Protein AF-A0A662H8W5-F1 (afdb_monomer_lite)

Foldseek 3Di:
DPPVLCVLAPPQWAQKDFDFDDKAQLACQLPDPVQPQLDAAADPDQVDRVSLARPNQWYDDPQFIWGALHPCPPPLVVVLVVNLGIDTDGPFMAGCASPTGHDPPVLSVLCVVCVPDVPDHDDDDPVSVVVSVVVVVVVVVVVVDTDHNDDHSDDHDDDDRVSNVDDIDTRGGNVCSVDPPPDD

Sequence (184 aa):
MSRRAGREVGIDKVVYAMRVDEVLTWREYSEDPRFRAKIPSYSPNKDRPIEERGDNIYYLYEGKWYARPSFHYGRKEEMLRDLRGNVLISREFYYFGRKAIKMPEPILSELKKAGLRNGYRPYVSPRKIRNIAADIIDWIRSLGRVGVIGEPFLFKRRYNEEFFESEPMFVCEDEALQHPPRGA

Secondary structure (DSSP, 8-state):
-HHHHHHHHHSSEESEEEE--EEE-HHHHHH-GGGGGGS----S-SS---GGG-S--EEEETTEEEEPS-TTTT-HHHHHHHHTS-EEE-SEEEE-GGGPEEPPHHHHHHHHHTT-BTTB-----HHHHHHHHHHHHHHHHHT---EE-S--S-------HHHHTSPPEEEEESHHHHS--S--

pLDDT: mean 87.7, std 13.73, range [34.53, 98.19]

Radius of gyration: 19.06 Å; chains: 1; bounding box: 42×44×43 Å

Structure (mmCIF, N/CA/C/O backbone):
data_AF-A0A662H8W5-F1
#
_entry.id   AF-A0A662H8W5-F1
#
loop_
_atom_site.group_PDB
_atom_site.id
_atom_site.type_symbol
_atom_site.label_atom_id
_atom_site.label_alt_id
_atom_site.label_comp_id
_atom_site.label_asym_id
_atom_site.label_entity_id
_atom_site.label_seq_id
_atom_site.pdbx_PDB_ins_code
_atom_site.Cartn_x
_atom_site.Cartn_y
_atom_site.Cartn_z
_atom_site.occupancy
_atom_site.B_iso_or_equiv
_atom_site.auth_seq_id
_atom_site.auth_comp_id
_atom_site.auth_asym_id
_atom_site.auth_atom_id
_atom_site.pdbx_PDB_model_num
ATOM 1 N N . MET A 1 1 ? 16.176 -18.329 10.532 1.00 37.31 1 MET A N 1
ATOM 2 C CA . MET A 1 1 ? 16.023 -18.808 9.134 1.00 37.31 1 MET A CA 1
ATOM 3 C C . MET A 1 1 ? 15.538 -17.743 8.113 1.00 37.31 1 MET A C 1
ATOM 5 O O . MET A 1 1 ? 15.264 -18.112 6.982 1.00 37.31 1 MET A O 1
ATOM 9 N N . SER A 1 2 ? 15.479 -16.426 8.402 1.00 48.53 2 SER A N 1
ATOM 10 C CA . SER A 1 2 ? 14.733 -15.473 7.534 1.00 48.53 2 SER A CA 1
ATOM 11 C C . SER A 1 2 ? 15.516 -14.735 6.426 1.00 48.53 2 SER A C 1
ATOM 13 O O . SER A 1 2 ? 14.903 -14.296 5.457 1.00 48.53 2 SER A O 1
ATOM 15 N N . ARG A 1 3 ? 16.854 -14.616 6.489 1.00 38.56 3 ARG A N 1
ATOM 16 C CA . ARG A 1 3 ? 17.624 -13.833 5.489 1.00 38.56 3 ARG A CA 1
ATOM 17 C C . ARG A 1 3 ? 17.818 -14.524 4.130 1.00 38.56 3 ARG A C 1
ATOM 19 O O . ARG A 1 3 ? 18.004 -13.832 3.137 1.00 38.56 3 ARG A O 1
ATOM 26 N N . ARG A 1 4 ? 17.788 -15.864 4.063 1.00 38.88 4 ARG A N 1
ATOM 27 C CA . ARG A 1 4 ? 17.918 -16.617 2.793 1.00 38.88 4 ARG A CA 1
ATOM 28 C C . ARG A 1 4 ? 16.642 -16.546 1.950 1.00 38.88 4 ARG A C 1
ATOM 30 O O . ARG A 1 4 ? 16.731 -16.296 0.758 1.00 38.88 4 ARG A O 1
ATOM 37 N N . ALA A 1 5 ? 15.479 -16.654 2.587 1.00 43.69 5 ALA A N 1
ATOM 38 C CA . ALA A 1 5 ? 14.171 -16.633 1.932 1.00 43.69 5 ALA A CA 1
ATOM 39 C C . ALA A 1 5 ? 13.880 -15.288 1.225 1.00 43.69 5 ALA A C 1
ATOM 41 O O . ALA A 1 5 ? 13.450 -15.264 0.078 1.00 43.69 5 ALA A O 1
ATOM 42 N N . GLY A 1 6 ? 14.217 -14.150 1.847 1.00 50.62 6 GLY A N 1
ATOM 43 C CA . GLY A 1 6 ? 14.060 -12.831 1.212 1.00 50.62 6 GLY A CA 1
ATOM 44 C C . GLY A 1 6 ? 14.919 -12.620 -0.047 1.00 50.62 6 GLY A C 1
ATOM 45 O O . GLY A 1 6 ? 14.574 -11.791 -0.888 1.00 50.62 6 GLY A O 1
ATOM 46 N N . ARG A 1 7 ? 16.010 -13.387 -0.218 1.00 53.59 7 ARG A N 1
ATOM 47 C CA . ARG A 1 7 ? 16.859 -13.321 -1.421 1.00 53.59 7 ARG A CA 1
ATOM 48 C C . ARG A 1 7 ? 16.216 -13.981 -2.641 1.00 53.59 7 ARG A C 1
ATOM 50 O O . ARG A 1 7 ? 16.526 -13.571 -3.752 1.00 53.59 7 ARG A O 1
ATOM 57 N N . GLU A 1 8 ? 15.314 -14.946 -2.456 1.00 60.81 8 GLU A N 1
ATOM 58 C CA . GLU A 1 8 ? 14.677 -15.666 -3.570 1.00 60.81 8 GLU A CA 1
ATOM 59 C C . GLU A 1 8 ? 13.636 -14.830 -4.319 1.00 60.81 8 GLU A C 1
ATOM 61 O O . GLU A 1 8 ? 13.421 -15.057 -5.510 1.00 60.81 8 GLU A O 1
ATOM 66 N N . VAL A 1 9 ? 13.017 -13.853 -3.650 1.00 66.69 9 VAL A N 1
ATOM 67 C CA . VAL A 1 9 ? 11.951 -13.012 -4.225 1.00 66.69 9 VAL A CA 1
ATOM 68 C C . VAL A 1 9 ? 12.323 -11.535 -4.372 1.00 66.69 9 VAL A C 1
ATOM 70 O O . VAL A 1 9 ? 11.637 -10.829 -5.101 1.00 66.69 9 VAL A O 1
ATOM 73 N N . GLY A 1 10 ? 13.385 -11.058 -3.710 1.00 69.25 10 GLY A N 1
ATOM 74 C CA . GLY A 1 10 ? 13.666 -9.619 -3.598 1.00 69.25 10 GLY A CA 1
ATOM 75 C C . GLY A 1 10 ? 14.864 -9.074 -4.382 1.00 69.25 10 GLY A C 1
ATOM 76 O O . GLY A 1 10 ? 14.959 -7.860 -4.537 1.00 69.25 10 GLY A O 1
ATOM 77 N N . ILE A 1 11 ? 15.793 -9.913 -4.856 1.00 80.81 11 ILE A N 1
ATOM 78 C CA . ILE A 1 11 ? 16.980 -9.437 -5.594 1.00 80.81 11 ILE A CA 1
ATOM 79 C C . ILE A 1 11 ? 16.711 -9.515 -7.092 1.00 80.81 11 ILE A C 1
ATOM 81 O O . ILE A 1 11 ? 16.417 -10.595 -7.598 1.00 80.81 11 ILE A O 1
ATOM 85 N N . ASP A 1 12 ? 16.839 -8.379 -7.785 1.00 86.88 12 ASP A N 1
ATOM 86 C CA . ASP A 1 12 ? 16.716 -8.256 -9.248 1.00 86.88 12 ASP A CA 1
ATOM 87 C C . ASP A 1 12 ? 15.383 -8.794 -9.815 1.00 86.88 12 ASP A C 1
ATOM 89 O O . ASP A 1 12 ? 15.244 -9.082 -11.008 1.00 86.88 12 ASP A O 1
ATOM 93 N N . LYS A 1 13 ? 14.385 -8.931 -8.938 1.00 89.88 13 LYS A N 1
ATOM 94 C CA . LYS A 1 13 ? 13.061 -9.465 -9.230 1.00 89.88 13 LYS A CA 1
ATOM 95 C C . LYS A 1 13 ? 11.982 -8.447 -8.908 1.00 89.88 13 LYS A C 1
ATOM 97 O O . LYS A 1 13 ? 12.098 -7.664 -7.968 1.00 89.88 13 LYS A O 1
ATOM 102 N N . VAL A 1 14 ? 10.901 -8.507 -9.671 1.00 91.50 14 VAL A N 1
ATOM 103 C CA . VAL A 1 14 ? 9.700 -7.704 -9.467 1.00 91.50 14 VAL A CA 1
ATOM 104 C C . VAL A 1 14 ? 8.674 -8.541 -8.717 1.00 91.50 14 VAL A C 1
ATOM 106 O O . VAL A 1 14 ? 8.201 -9.564 -9.211 1.00 91.50 14 VAL A O 1
ATOM 109 N N . VAL A 1 15 ? 8.342 -8.099 -7.503 1.00 93.19 15 VAL A N 1
ATOM 110 C CA . VAL A 1 15 ? 7.284 -8.697 -6.671 1.00 93.19 15 VAL A CA 1
ATOM 111 C C . VAL A 1 15 ? 5.923 -8.107 -7.026 1.00 93.19 15 VAL A C 1
ATOM 113 O O . VAL A 1 15 ? 4.920 -8.822 -7.040 1.00 93.19 15 VAL A O 1
ATOM 116 N N . TYR A 1 16 ? 5.897 -6.805 -7.311 1.00 93.69 16 TYR A N 1
ATOM 117 C CA . TYR A 1 16 ? 4.691 -6.054 -7.611 1.00 93.69 16 TYR A CA 1
ATOM 118 C C . TYR A 1 16 ? 4.982 -4.869 -8.534 1.00 93.69 16 TYR A C 1
ATOM 120 O O . TYR A 1 16 ? 6.051 -4.264 -8.439 1.00 93.69 16 TYR A O 1
ATOM 128 N N . ALA A 1 17 ? 4.014 -4.520 -9.377 1.00 94.38 17 ALA A N 1
ATOM 129 C CA . ALA A 1 17 ? 3.980 -3.272 -10.129 1.00 94.38 17 ALA A CA 1
ATOM 130 C C . ALA A 1 17 ? 2.536 -2.777 -10.274 1.00 94.38 17 ALA A C 1
ATOM 132 O O . ALA A 1 17 ? 1.609 -3.581 -10.301 1.00 94.38 17 ALA A O 1
ATOM 133 N N . MET A 1 18 ? 2.337 -1.466 -10.395 1.00 95.81 18 MET A N 1
ATOM 134 C CA . MET A 1 18 ? 1.015 -0.880 -10.628 1.00 95.81 18 MET A CA 1
ATOM 135 C C . MET A 1 18 ? 1.103 0.414 -11.414 1.00 95.81 18 MET A C 1
ATOM 137 O O . MET A 1 18 ? 2.072 1.164 -11.282 1.00 95.81 18 MET A O 1
ATOM 141 N N . ARG A 1 19 ? 0.034 0.706 -12.148 1.00 94.81 19 ARG A N 1
ATOM 142 C CA . ARG A 1 19 ? -0.286 2.058 -12.593 1.00 94.81 19 ARG A CA 1
ATOM 143 C C . ARG A 1 19 ? -1.143 2.729 -11.526 1.00 94.81 19 ARG A C 1
ATOM 145 O O . ARG A 1 19 ? -2.187 2.194 -11.169 1.00 94.81 19 ARG A O 1
ATOM 152 N N . VAL A 1 20 ? -0.715 3.877 -11.015 1.00 96.56 20 VAL A N 1
ATOM 153 C CA . VAL A 1 20 ? -1.539 4.670 -10.092 1.00 96.56 20 VAL A CA 1
ATOM 154 C C . VAL A 1 20 ? -2.640 5.350 -10.899 1.00 96.56 20 VAL A C 1
ATOM 156 O O . VAL A 1 20 ? -2.341 6.095 -11.828 1.00 96.56 20 VAL A O 1
ATOM 159 N N . ASP A 1 21 ? -3.892 5.067 -10.556 1.00 97.25 21 ASP A N 1
ATOM 160 C CA . ASP A 1 21 ? -5.074 5.631 -11.208 1.00 97.25 21 ASP A CA 1
ATOM 161 C C . ASP A 1 21 ? -5.738 6.721 -10.362 1.00 97.25 21 ASP A C 1
ATOM 163 O O . ASP A 1 21 ? -6.234 7.701 -10.907 1.00 97.25 21 ASP A O 1
ATOM 167 N N . GLU A 1 22 ? -5.750 6.554 -9.037 1.00 98.00 22 GLU A N 1
ATOM 168 C CA . GLU A 1 22 ? -6.258 7.551 -8.091 1.00 98.00 22 GLU A CA 1
ATOM 169 C C . GLU A 1 22 ? -5.294 7.661 -6.908 1.00 98.00 22 GLU A C 1
ATOM 171 O O . GLU A 1 22 ? -4.657 6.682 -6.503 1.00 98.00 22 GLU A O 1
ATOM 176 N N . VAL A 1 23 ? -5.201 8.865 -6.356 1.00 97.94 23 VAL A N 1
ATOM 177 C CA . VAL A 1 23 ? -4.497 9.143 -5.107 1.00 97.94 23 VAL A CA 1
ATOM 178 C C . VAL A 1 23 ? -5.539 9.680 -4.145 1.00 97.94 23 VAL A C 1
ATOM 180 O O . VAL A 1 23 ? -6.141 10.710 -4.426 1.00 97.94 23 VAL A O 1
ATOM 183 N N . LEU A 1 24 ? -5.759 8.960 -3.050 1.00 97.75 24 LEU A N 1
ATOM 184 C CA . LEU A 1 24 ? -6.709 9.327 -2.008 1.00 97.75 24 LEU A CA 1
ATOM 185 C C . LEU A 1 24 ? -5.956 9.660 -0.725 1.00 97.75 24 LEU A C 1
ATOM 187 O O . LEU A 1 24 ? -4.925 9.059 -0.412 1.00 97.75 24 LEU A O 1
ATOM 191 N N . THR A 1 25 ? -6.502 10.578 0.054 1.00 96.38 25 THR A N 1
ATOM 192 C CA . THR A 1 25 ? -6.171 10.687 1.473 1.00 96.38 25 THR A CA 1
ATOM 193 C C . THR A 1 25 ? -6.649 9.437 2.216 1.00 96.38 25 THR A C 1
ATOM 195 O O . THR A 1 25 ? -7.529 8.704 1.756 1.00 96.38 25 THR A O 1
ATOM 198 N N . TRP A 1 26 ? -6.113 9.195 3.413 1.00 96.31 26 TRP A N 1
ATOM 199 C CA . TRP A 1 26 ? -6.611 8.111 4.264 1.00 96.31 26 TRP A CA 1
ATOM 200 C C . TRP A 1 26 ? -8.087 8.269 4.634 1.00 96.31 26 TRP A C 1
ATOM 202 O O . TRP A 1 26 ? -8.778 7.264 4.776 1.00 96.31 26 TRP A O 1
ATOM 212 N N . ARG A 1 27 ? -8.581 9.510 4.750 1.00 96.25 27 ARG A N 1
ATOM 213 C CA . ARG A 1 27 ? -9.981 9.792 5.092 1.00 96.25 27 ARG A CA 1
ATOM 214 C C . ARG A 1 27 ? -10.887 9.317 3.967 1.00 96.25 27 ARG A C 1
ATOM 216 O O . ARG A 1 27 ? -11.724 8.448 4.198 1.00 96.25 27 ARG A O 1
ATOM 223 N N . GLU A 1 28 ? -10.636 9.818 2.757 1.00 97.56 28 GLU A N 1
ATOM 224 C CA . GLU A 1 28 ? -11.370 9.433 1.549 1.00 97.56 28 GLU A CA 1
ATOM 225 C C . GLU A 1 28 ? -11.332 7.918 1.353 1.00 97.56 28 GLU A C 1
ATOM 227 O O . GLU A 1 28 ? -12.366 7.299 1.135 1.00 97.56 28 GLU A O 1
ATOM 232 N N . TYR A 1 29 ? -10.159 7.299 1.508 1.00 98.12 29 TYR A N 1
ATOM 233 C CA . TYR A 1 29 ? -10.027 5.851 1.394 1.00 98.12 29 TYR A CA 1
ATOM 234 C C . TYR A 1 29 ? -10.865 5.082 2.424 1.00 98.12 29 TYR A C 1
ATOM 236 O O . TYR A 1 29 ? -11.487 4.074 2.088 1.00 98.12 29 TYR A O 1
ATOM 244 N N . SER A 1 30 ? -10.875 5.546 3.677 1.00 97.62 30 SER A N 1
ATOM 245 C CA . SER A 1 30 ? -11.556 4.856 4.773 1.00 97.62 30 SER A CA 1
ATOM 246 C C . SER A 1 30 ? -13.081 4.904 4.674 1.00 97.62 30 SER A C 1
ATOM 248 O O . SER A 1 30 ? -13.744 3.942 5.066 1.00 97.62 30 SER A O 1
ATOM 250 N N . GLU A 1 31 ? -13.624 5.993 4.126 1.00 97.38 31 GLU A N 1
ATOM 251 C CA . GLU A 1 31 ? -15.064 6.250 4.005 1.00 97.38 31 GLU A CA 1
ATOM 252 C C . GLU A 1 31 ? -15.647 5.738 2.678 1.00 97.38 31 GLU A C 1
ATOM 254 O O . GLU A 1 31 ? -16.857 5.527 2.568 1.00 97.38 31 GLU A O 1
ATOM 259 N N . ASP A 1 32 ? -14.802 5.499 1.674 1.00 98.19 32 ASP A N 1
ATOM 260 C CA . ASP A 1 32 ? -15.236 5.084 0.346 1.00 98.19 32 ASP A CA 1
ATOM 261 C C . ASP A 1 32 ? -15.813 3.647 0.344 1.00 98.19 32 ASP A C 1
ATOM 263 O O . ASP A 1 32 ? -15.110 2.668 0.645 1.00 98.19 32 ASP A O 1
ATOM 267 N N . PRO A 1 33 ? -17.090 3.471 -0.062 1.00 97.94 33 PRO A N 1
ATOM 268 C CA . PRO A 1 33 ? -17.748 2.169 -0.102 1.00 97.94 33 PRO A CA 1
ATOM 269 C C . PRO A 1 33 ? -17.014 1.106 -0.929 1.00 97.94 33 PRO A C 1
ATOM 271 O O . PRO A 1 33 ? -17.128 -0.083 -0.616 1.00 97.94 33 PRO A O 1
ATOM 274 N N . ARG A 1 34 ? -16.234 1.507 -1.948 1.00 97.38 34 ARG A N 1
ATOM 275 C CA . ARG A 1 34 ? -15.447 0.605 -2.810 1.00 97.38 34 ARG A CA 1
AT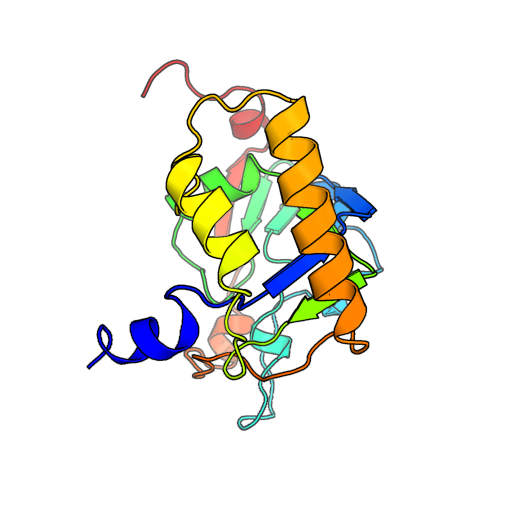OM 276 C C . ARG A 1 34 ? -14.448 -0.236 -2.015 1.00 97.38 34 ARG A C 1
ATOM 278 O O . ARG A 1 34 ? -14.103 -1.336 -2.446 1.00 97.38 34 ARG A O 1
ATOM 285 N N . PHE A 1 35 ? -13.993 0.255 -0.860 1.00 97.44 35 PHE A N 1
ATOM 286 C CA . PHE A 1 35 ? -12.921 -0.360 -0.075 1.00 97.44 35 PHE A CA 1
ATOM 287 C C . PHE A 1 35 ? -13.390 -0.936 1.266 1.00 97.44 35 PHE A C 1
ATOM 289 O O . PHE A 1 35 ? -12.562 -1.311 2.097 1.00 97.44 35 PHE A O 1
ATOM 296 N N . ARG A 1 36 ? -14.705 -1.098 1.481 1.00 96.56 36 ARG A N 1
ATOM 297 C CA . ARG A 1 36 ? -15.240 -1.733 2.705 1.00 96.56 36 ARG A CA 1
ATOM 298 C C . ARG A 1 36 ? -14.766 -3.172 2.880 1.00 96.56 36 ARG A C 1
ATOM 300 O O . ARG A 1 36 ? -14.409 -3.565 3.982 1.00 96.56 36 ARG A O 1
ATOM 307 N N . ALA A 1 37 ? -14.683 -3.932 1.788 1.00 95.38 37 ALA A N 1
ATOM 308 C CA . ALA A 1 37 ? -14.161 -5.302 1.801 1.00 95.38 37 ALA A CA 1
ATOM 309 C C . ALA A 1 37 ? -12.654 -5.382 2.125 1.00 95.38 37 ALA A C 1
ATOM 311 O O . ALA A 1 37 ? -12.117 -6.474 2.281 1.00 95.38 37 ALA A O 1
ATOM 312 N N . LYS A 1 38 ? -11.963 -4.237 2.200 1.00 95.81 38 LYS A N 1
ATOM 313 C CA . LYS A 1 38 ? -10.552 -4.142 2.581 1.00 95.81 38 LYS A CA 1
ATOM 314 C C . LYS A 1 38 ? -10.345 -3.741 4.043 1.00 95.81 38 LYS A C 1
ATOM 316 O O . LYS A 1 38 ? -9.204 -3.528 4.449 1.00 95.81 38 LYS A O 1
ATOM 321 N N . ILE A 1 39 ? -11.412 -3.628 4.832 1.00 96.88 39 ILE A N 1
ATOM 322 C CA . ILE A 1 39 ? -11.305 -3.522 6.288 1.00 96.88 39 ILE A CA 1
ATOM 323 C C . ILE A 1 39 ? -10.795 -4.874 6.815 1.00 96.88 39 ILE A C 1
ATOM 325 O O . ILE A 1 39 ? -11.384 -5.898 6.467 1.00 96.88 39 ILE A O 1
ATOM 329 N N . PRO A 1 40 ? -9.706 -4.913 7.608 1.00 96.06 40 PRO A N 1
ATOM 330 C CA . PRO A 1 40 ? -9.211 -6.163 8.170 1.00 96.06 40 PRO A CA 1
ATOM 331 C C . PRO A 1 40 ? -10.268 -6.835 9.048 1.00 96.06 40 PRO A C 1
ATOM 333 O O . PRO A 1 40 ? -10.846 -6.191 9.922 1.00 96.06 40 PRO A O 1
ATOM 336 N N . SER A 1 41 ? -10.473 -8.134 8.859 1.00 95.12 41 SER A N 1
ATOM 337 C CA . SER A 1 41 ? -11.341 -8.942 9.716 1.00 95.12 41 SER A CA 1
ATOM 338 C C . SER A 1 41 ? -10.781 -10.347 9.887 1.00 95.12 41 SER A C 1
ATOM 340 O O . SER A 1 41 ? -9.979 -10.822 9.076 1.00 95.12 41 SER A O 1
ATOM 342 N N . TYR A 1 42 ? -11.222 -11.038 10.935 1.00 94.94 42 TYR A N 1
ATOM 343 C CA . TYR A 1 42 ? -10.909 -12.450 11.083 1.00 94.94 42 TYR A CA 1
ATOM 344 C C . TYR A 1 42 ? -11.475 -13.248 9.902 1.00 94.94 42 TYR A C 1
ATOM 346 O O . TYR A 1 42 ? -12.562 -12.963 9.397 1.00 94.94 42 TYR A O 1
ATOM 354 N N . SER A 1 43 ? -10.720 -14.253 9.461 1.00 92.31 43 SER A N 1
ATOM 355 C CA . SER A 1 43 ? -11.160 -15.194 8.436 1.00 92.31 43 SER A CA 1
ATOM 356 C C . SER A 1 43 ? -11.301 -16.583 9.057 1.00 92.31 43 SER A C 1
ATOM 358 O O . SER A 1 43 ? -10.332 -17.102 9.620 1.00 92.31 43 SER A O 1
ATOM 360 N N . PRO A 1 44 ? -12.451 -17.262 8.939 1.00 89.62 44 PRO A N 1
ATOM 361 C CA . PRO A 1 44 ? -12.560 -18.649 9.385 1.00 89.62 44 PRO A CA 1
ATOM 362 C C . PRO A 1 44 ? -11.714 -19.595 8.514 1.00 89.62 44 PRO A C 1
ATOM 364 O O . PRO A 1 44 ? -11.306 -20.665 8.972 1.00 89.62 44 PRO A O 1
ATOM 367 N N . ASN A 1 45 ? -11.380 -19.192 7.281 1.00 88.69 45 ASN A N 1
ATOM 368 C CA . ASN A 1 45 ? -10.542 -19.964 6.371 1.00 88.69 45 ASN A CA 1
ATOM 369 C C . ASN A 1 45 ? -9.057 -19.854 6.755 1.00 88.69 45 ASN A C 1
ATOM 371 O O . ASN A 1 45 ? -8.404 -18.839 6.513 1.00 88.69 45 ASN A O 1
ATOM 375 N N . LYS A 1 46 ? -8.505 -20.930 7.324 1.00 82.88 46 LYS A N 1
ATOM 376 C CA . LYS A 1 46 ? -7.098 -20.985 7.757 1.00 82.88 46 LYS A CA 1
ATOM 377 C C . LYS A 1 46 ? -6.103 -21.089 6.601 1.00 82.88 46 LYS A C 1
ATOM 379 O O . LYS A 1 46 ? -4.959 -20.666 6.761 1.00 82.88 46 LYS A O 1
ATOM 384 N N . ASP A 1 47 ? -6.529 -21.621 5.458 1.00 82.06 47 ASP A N 1
ATOM 385 C CA . ASP A 1 47 ? -5.659 -21.874 4.306 1.00 82.06 47 ASP A CA 1
ATOM 386 C C . ASP A 1 47 ? -5.449 -20.615 3.461 1.00 82.06 47 ASP A C 1
ATOM 388 O O . ASP A 1 47 ? -4.383 -20.422 2.871 1.00 82.06 47 ASP A O 1
ATOM 392 N N . ARG A 1 48 ? -6.448 -19.726 3.426 1.00 82.06 48 ARG A N 1
ATOM 393 C CA . ARG A 1 48 ? -6.383 -18.458 2.691 1.00 82.06 48 ARG A CA 1
ATOM 394 C C . ARG A 1 48 ? -7.055 -17.301 3.446 1.00 82.06 48 ARG A C 1
ATOM 396 O O . ARG A 1 48 ? -8.061 -16.780 2.972 1.00 82.06 48 ARG A O 1
ATOM 403 N N . PRO A 1 49 ? -6.492 -16.852 4.581 1.00 88.50 49 PRO A N 1
ATOM 404 C CA . PRO A 1 49 ? -7.048 -15.745 5.358 1.00 88.50 49 PRO A CA 1
ATOM 405 C C . PRO A 1 49 ? -6.742 -14.365 4.759 1.00 88.50 49 PRO A C 1
ATOM 407 O O . PRO A 1 49 ? -5.984 -13.575 5.326 1.00 88.50 49 PRO A O 1
ATOM 410 N N . ILE A 1 50 ? -7.270 -14.081 3.569 1.00 87.81 50 ILE A N 1
ATOM 411 C CA . ILE A 1 50 ? -7.009 -12.818 2.864 1.00 87.81 50 ILE A CA 1
ATOM 412 C C . ILE A 1 50 ? -7.681 -11.621 3.534 1.00 87.81 50 ILE A C 1
ATOM 414 O O . ILE A 1 50 ? -7.112 -10.531 3.542 1.00 87.81 50 ILE A O 1
ATOM 418 N N . GLU A 1 51 ? -8.823 -11.843 4.176 1.00 91.31 51 GLU A N 1
ATOM 419 C CA . GLU A 1 51 ? -9.591 -10.827 4.897 1.00 91.31 51 GLU A CA 1
ATOM 420 C C . GLU A 1 51 ? -8.792 -10.248 6.079 1.00 91.31 51 GLU A C 1
ATOM 422 O O . GLU A 1 51 ? -8.841 -9.051 6.353 1.00 91.31 51 GLU A O 1
ATOM 427 N N . GLU A 1 52 ? -7.914 -11.051 6.692 1.00 92.25 52 GLU A N 1
ATOM 428 C CA . GLU A 1 52 ? -7.014 -10.608 7.769 1.00 92.25 52 GLU A CA 1
ATOM 429 C C . GLU A 1 52 ? -5.901 -9.651 7.295 1.00 92.25 52 GLU A C 1
ATOM 431 O O . GLU A 1 52 ? -5.044 -9.230 8.084 1.00 92.25 52 GLU A O 1
ATOM 436 N N . ARG A 1 53 ? -5.807 -9.401 5.985 1.00 90.31 53 ARG A N 1
ATOM 437 C CA . ARG A 1 53 ? -4.777 -8.569 5.342 1.00 90.31 53 ARG A CA 1
ATOM 438 C C . ARG A 1 53 ? -5.364 -7.357 4.634 1.00 90.31 53 ARG A C 1
ATOM 440 O O . ARG A 1 53 ? -4.681 -6.769 3.797 1.00 90.31 53 ARG A O 1
ATOM 447 N N . GLY A 1 54 ? -6.594 -6.987 4.986 1.00 93.50 54 GLY A N 1
ATOM 448 C CA . GLY A 1 54 ? -7.151 -5.692 4.631 1.00 93.50 54 GLY A CA 1
ATOM 449 C C . GLY A 1 54 ? -6.170 -4.549 4.925 1.00 93.50 54 GLY A C 1
ATOM 450 O O . GLY A 1 54 ? -5.419 -4.586 5.901 1.00 93.50 54 GLY A O 1
ATOM 451 N N . ASP A 1 55 ? -6.144 -3.554 4.047 1.00 94.25 55 ASP A N 1
ATOM 452 C CA . ASP A 1 55 ? -5.279 -2.372 4.126 1.00 94.25 55 ASP A CA 1
ATOM 453 C C . ASP A 1 55 ? -6.073 -1.101 4.508 1.00 94.25 55 ASP A C 1
ATOM 455 O O . ASP A 1 55 ? -5.472 -0.057 4.756 1.00 94.25 55 ASP A O 1
ATOM 459 N N . ASN A 1 56 ? -7.406 -1.182 4.648 1.00 97.00 56 ASN A N 1
ATOM 460 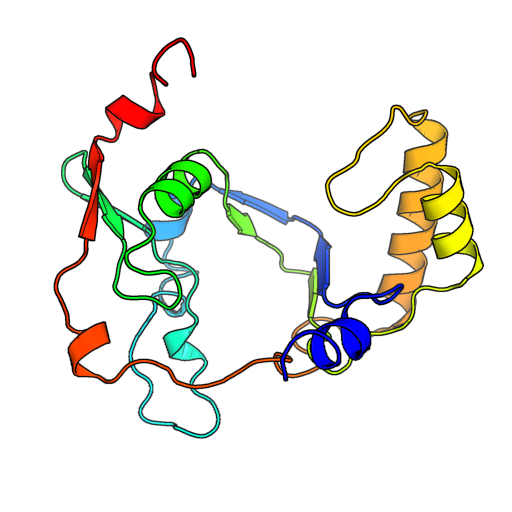C CA . ASN A 1 56 ? -8.258 -0.115 5.186 1.00 97.00 56 ASN A CA 1
ATOM 461 C C . ASN A 1 56 ? -8.210 -0.114 6.723 1.00 97.00 56 ASN A C 1
ATOM 463 O O . ASN A 1 56 ? -9.168 -0.432 7.435 1.00 97.00 56 ASN A O 1
ATOM 467 N N . ILE A 1 57 ? -7.011 0.163 7.229 1.00 96.50 57 ILE A N 1
ATOM 468 C CA . ILE A 1 57 ? -6.649 0.013 8.640 1.00 96.50 57 ILE A CA 1
ATOM 469 C C . ILE A 1 57 ? -7.021 1.261 9.435 1.00 96.50 57 ILE A C 1
ATOM 471 O O . ILE A 1 57 ? -7.429 1.137 10.586 1.00 96.50 57 ILE A O 1
ATOM 475 N N . TYR A 1 58 ? -6.915 2.444 8.837 1.00 97.12 58 TYR A N 1
ATOM 476 C CA . TYR A 1 58 ? -7.144 3.705 9.533 1.00 97.12 58 TYR A CA 1
ATOM 477 C C . TYR A 1 58 ? -8.546 4.248 9.275 1.00 97.12 58 TYR A C 1
ATOM 479 O O . TYR A 1 58 ? -9.130 4.020 8.216 1.00 97.12 58 TYR A O 1
ATOM 487 N N . TYR A 1 59 ? -9.094 4.964 10.248 1.00 97.38 59 TYR A N 1
ATOM 488 C CA . TYR A 1 59 ? -10.291 5.777 10.069 1.00 97.38 59 TYR A CA 1
ATOM 489 C C . TYR A 1 59 ? -10.275 6.957 11.022 1.00 97.38 59 TYR A C 1
ATOM 491 O O . TYR A 1 59 ? -9.632 6.908 12.074 1.00 97.38 59 TYR A O 1
ATOM 499 N N . LEU A 1 60 ? -10.999 8.002 10.639 1.00 97.31 60 LEU A N 1
ATOM 500 C CA . LEU A 1 60 ? -11.197 9.160 11.482 1.00 97.31 60 LEU A CA 1
ATOM 501 C C . LEU A 1 60 ? -12.575 9.109 12.135 1.00 97.31 60 LEU A C 1
ATOM 503 O O . LEU A 1 60 ? -13.580 8.869 11.469 1.00 97.31 60 LEU A O 1
ATOM 507 N N . TYR A 1 61 ? -12.618 9.377 13.431 1.00 97.19 61 TYR A N 1
ATOM 508 C CA . TYR A 1 61 ? -13.852 9.535 14.182 1.00 97.19 61 TYR A CA 1
ATOM 509 C C . TYR A 1 61 ? -13.672 10.664 15.195 1.00 97.19 61 TYR A C 1
ATOM 511 O O . TYR A 1 61 ? -12.690 10.669 15.930 1.00 97.19 61 TYR A O 1
ATOM 519 N N . GLU A 1 62 ? -14.581 11.645 15.193 1.00 96.25 62 GLU A N 1
ATOM 520 C CA . GLU A 1 62 ? -14.554 12.795 16.119 1.00 96.25 62 GLU A CA 1
ATOM 521 C C . GLU A 1 62 ? -13.184 13.502 16.206 1.00 96.25 62 GLU A C 1
ATOM 523 O O . GLU A 1 62 ? -12.680 13.791 17.287 1.00 96.25 62 GLU A O 1
ATOM 528 N N . GLY A 1 63 ? -12.552 13.753 15.052 1.00 96.06 63 GLY A N 1
ATOM 529 C CA . GLY A 1 63 ? -11.248 14.432 14.985 1.00 96.06 63 GLY A CA 1
ATOM 530 C C . GLY A 1 63 ? -10.050 13.557 15.365 1.00 96.06 63 GLY A C 1
ATOM 531 O O . GLY A 1 63 ? -8.922 14.031 15.348 1.00 96.06 63 GLY A O 1
ATOM 532 N N . LYS A 1 64 ? -10.255 12.265 15.640 1.00 97.50 64 LYS A N 1
ATOM 533 C CA . LYS A 1 64 ? -9.204 11.337 16.073 1.00 97.50 64 LYS A CA 1
ATOM 534 C C . LYS A 1 64 ? -8.990 10.216 15.076 1.00 97.50 64 LYS A C 1
ATOM 536 O O . LYS A 1 64 ? -9.940 9.592 14.602 1.00 97.50 64 LYS A O 1
ATOM 541 N N . TRP A 1 65 ? -7.725 9.935 14.785 1.00 97.56 65 TRP A N 1
ATOM 542 C CA . TRP A 1 65 ? -7.312 8.795 13.981 1.00 97.56 65 TRP A CA 1
ATOM 543 C C . TRP A 1 65 ? -7.216 7.543 14.836 1.00 97.56 65 TRP A C 1
ATOM 545 O O . TRP A 1 65 ? -6.496 7.507 15.838 1.00 97.56 65 TRP A O 1
ATOM 555 N N . TYR A 1 66 ? -7.883 6.492 14.375 1.00 97.25 66 TYR A N 1
ATOM 556 C CA . TYR A 1 66 ? -7.838 5.166 14.967 1.00 97.25 66 TYR A CA 1
ATOM 557 C C . TYR A 1 66 ? -7.284 4.154 13.971 1.00 97.25 66 TYR A C 1
ATOM 559 O O . TYR A 1 66 ? -7.537 4.237 12.768 1.00 97.25 66 TYR A O 1
ATOM 567 N N . ALA A 1 67 ? -6.541 3.177 14.480 1.00 97.19 67 ALA A N 1
ATOM 568 C CA . ALA A 1 67 ? -6.124 1.999 13.740 1.00 97.19 67 ALA A CA 1
ATOM 569 C C . ALA A 1 67 ? -6.990 0.813 14.163 1.00 97.19 67 ALA A C 1
ATOM 571 O O . ALA A 1 67 ? -7.103 0.510 15.348 1.00 97.19 67 ALA A O 1
ATOM 572 N N . ARG A 1 68 ? -7.575 0.112 13.195 1.00 96.44 68 ARG A N 1
ATOM 573 C CA . ARG A 1 68 ? -8.265 -1.161 13.417 1.00 96.44 68 ARG A CA 1
ATOM 574 C C . ARG A 1 68 ? -7.251 -2.268 13.729 1.00 96.44 68 ARG A C 1
ATOM 576 O O . ARG A 1 68 ? -6.123 -2.212 13.210 1.00 96.44 68 ARG A O 1
ATOM 583 N N . PRO A 1 69 ? -7.635 -3.301 14.497 1.00 95.69 69 PRO A N 1
ATOM 584 C CA . PRO A 1 69 ? -6.814 -4.494 14.649 1.00 95.69 69 PRO A CA 1
ATOM 585 C C . PRO A 1 69 ? -6.416 -5.071 13.288 1.00 95.69 69 PRO A C 1
ATOM 587 O O . PRO A 1 69 ? -7.241 -5.363 12.426 1.00 95.69 69 PRO A O 1
ATOM 590 N N . SER A 1 70 ? -5.112 -5.167 13.056 1.00 92.56 70 SER A N 1
ATOM 591 C CA . SER A 1 70 ? -4.552 -5.519 11.753 1.00 92.56 70 SER A CA 1
ATOM 592 C C . SER A 1 70 ? -3.147 -6.100 11.884 1.00 92.56 70 SER A C 1
ATOM 594 O O . SER A 1 70 ? -2.555 -6.175 12.959 1.00 92.56 70 SER A O 1
ATOM 596 N N . PHE A 1 71 ? -2.553 -6.501 10.765 1.00 82.44 71 PHE A N 1
ATOM 597 C CA . PHE A 1 71 ? -1.249 -7.160 10.766 1.00 82.44 71 PHE A CA 1
ATOM 598 C C . PHE A 1 71 ? -0.071 -6.294 11.252 1.00 82.44 71 PHE A C 1
ATOM 600 O O . PHE A 1 71 ? 0.966 -6.839 11.649 1.00 82.44 71 PHE A O 1
ATOM 607 N N . HIS A 1 72 ? -0.223 -4.968 11.1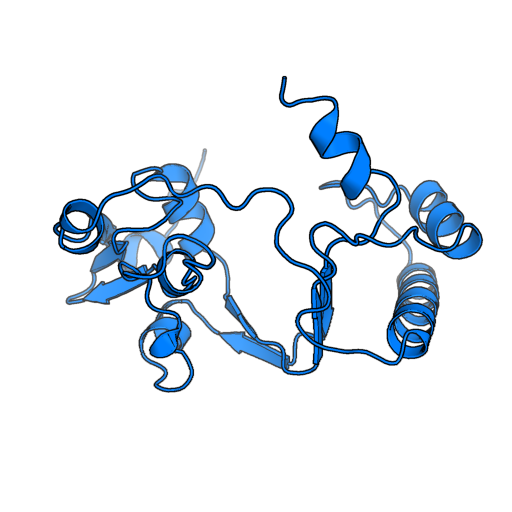92 1.00 75.44 72 HIS A N 1
ATOM 608 C CA . HIS A 1 72 ? 0.771 -3.967 11.595 1.00 75.44 72 HIS A CA 1
ATOM 609 C C . HIS A 1 72 ? 0.377 -3.229 12.887 1.00 75.44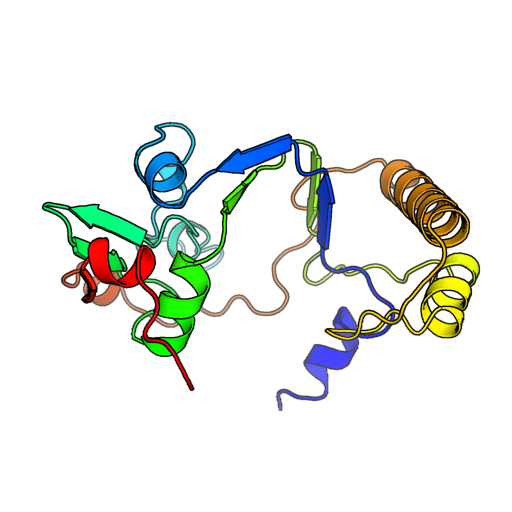 72 HIS A C 1
ATOM 611 O O . HIS A 1 72 ? 0.962 -2.200 13.219 1.00 75.44 72 HIS A O 1
ATOM 617 N N . TYR A 1 73 ? -0.600 -3.764 13.625 1.00 86.00 73 TYR A N 1
ATOM 618 C CA . TYR A 1 73 ? -1.147 -3.156 14.833 1.00 86.00 73 TYR A CA 1
ATOM 619 C C . TYR A 1 73 ? -0.098 -2.927 15.932 1.00 86.00 73 TYR A C 1
ATOM 621 O O . TYR A 1 73 ? 0.828 -3.724 16.100 1.00 86.00 73 TYR A O 1
ATOM 629 N N . GLY A 1 74 ? -0.248 -1.834 16.685 1.00 85.25 74 GLY A N 1
ATOM 630 C CA . GLY A 1 74 ? 0.622 -1.472 17.810 1.00 85.25 74 GLY A CA 1
ATOM 631 C C . GLY A 1 74 ? 1.932 -0.758 17.466 1.00 85.25 74 GLY A C 1
ATOM 632 O O . GLY A 1 74 ? 2.698 -0.444 18.371 1.00 85.25 74 GLY A O 1
ATOM 633 N N . ARG A 1 75 ? 2.212 -0.473 16.189 1.00 89.00 75 ARG A N 1
ATOM 634 C CA . ARG A 1 75 ? 3.443 0.215 15.755 1.00 89.00 75 ARG A CA 1
ATOM 635 C C . ARG A 1 75 ? 3.208 1.702 15.517 1.00 89.00 75 ARG A C 1
ATOM 637 O O . ARG A 1 75 ? 3.166 2.155 14.373 1.00 89.00 75 ARG A O 1
ATOM 644 N N . LYS A 1 76 ? 3.024 2.457 16.597 1.00 88.62 76 LYS A N 1
ATOM 645 C CA . LYS A 1 76 ? 2.531 3.840 16.547 1.00 88.62 76 LYS A CA 1
ATOM 646 C C . LYS A 1 76 ? 3.360 4.762 15.644 1.00 88.62 76 LYS A C 1
ATOM 648 O O . LYS A 1 76 ? 2.789 5.533 14.881 1.00 88.62 76 LYS A O 1
ATOM 653 N N . GLU A 1 77 ? 4.685 4.659 15.661 1.00 89.88 77 GLU A N 1
ATOM 654 C CA . GLU A 1 77 ? 5.569 5.490 14.831 1.00 89.88 77 GLU A CA 1
ATOM 655 C C . GLU A 1 77 ? 5.422 5.178 13.333 1.00 89.88 77 GLU A C 1
ATOM 657 O O . GLU A 1 77 ? 5.433 6.089 12.503 1.00 89.88 77 GLU A O 1
ATOM 662 N N . GLU A 1 78 ? 5.254 3.898 12.977 1.00 91.56 78 GLU A N 1
ATOM 663 C CA . GLU A 1 78 ? 4.979 3.481 11.596 1.00 91.56 78 GLU A CA 1
ATOM 664 C C . GLU A 1 78 ? 3.607 4.006 11.149 1.00 91.56 78 GLU A C 1
ATOM 666 O O . GLU A 1 78 ? 3.508 4.589 10.072 1.00 91.56 78 GLU A O 1
ATOM 671 N N . MET A 1 79 ? 2.590 3.904 12.010 1.00 93.12 79 MET A N 1
ATOM 672 C CA . MET A 1 79 ? 1.235 4.396 11.733 1.00 93.12 79 MET A CA 1
ATOM 673 C C . MET A 1 79 ? 1.189 5.912 11.521 1.00 93.12 79 MET A C 1
ATOM 675 O O . MET A 1 79 ? 0.574 6.391 10.573 1.00 93.12 79 MET A O 1
ATOM 679 N N . LEU A 1 80 ? 1.884 6.680 12.366 1.00 92.88 80 LEU A N 1
ATOM 680 C CA . LEU A 1 80 ? 1.990 8.134 12.217 1.00 92.88 80 LEU A CA 1
ATOM 681 C C . LEU A 1 80 ? 2.663 8.526 10.901 1.00 92.88 80 LEU A C 1
ATOM 683 O O . LEU A 1 80 ? 2.290 9.524 10.287 1.00 92.88 80 LEU A O 1
ATOM 687 N N . ARG A 1 81 ? 3.666 7.759 10.462 1.00 91.19 81 ARG A N 1
ATOM 688 C CA . ARG A 1 81 ? 4.307 7.978 9.164 1.00 91.19 81 ARG A CA 1
ATOM 689 C C . ARG A 1 81 ? 3.359 7.640 8.014 1.00 91.19 81 ARG A C 1
ATOM 691 O O . ARG A 1 81 ? 3.325 8.391 7.044 1.00 91.19 81 ARG A O 1
ATOM 698 N N . ASP A 1 82 ? 2.605 6.549 8.122 1.00 92.56 82 ASP A N 1
ATOM 699 C CA . ASP A 1 82 ? 1.640 6.133 7.101 1.00 92.56 82 ASP A CA 1
ATOM 700 C C . ASP A 1 82 ? 0.532 7.175 6.921 1.00 92.56 82 ASP A C 1
ATOM 702 O O . ASP A 1 82 ? 0.227 7.539 5.786 1.00 92.56 82 ASP A O 1
ATOM 706 N N . LEU A 1 83 ? -0.015 7.708 8.021 1.00 94.06 83 LEU A N 1
ATOM 707 C CA . LEU A 1 83 ? -1.074 8.725 8.015 1.00 94.06 83 LEU A CA 1
ATOM 708 C C . LEU A 1 83 ? -0.661 10.056 7.364 1.00 94.06 83 LEU A C 1
ATOM 710 O O . LEU A 1 83 ? -1.521 10.818 6.937 1.00 94.06 83 LEU A O 1
ATOM 714 N N . ARG A 1 84 ? 0.644 10.330 7.238 1.00 92.56 84 ARG A N 1
ATOM 715 C CA . ARG A 1 84 ? 1.171 11.488 6.485 1.00 92.56 84 ARG A CA 1
ATOM 716 C C . ARG A 1 84 ? 1.266 11.236 4.978 1.00 92.56 84 ARG A C 1
ATOM 718 O O . ARG A 1 84 ? 1.588 12.151 4.222 1.00 92.56 84 ARG A O 1
ATOM 725 N N . GLY A 1 85 ? 1.095 9.989 4.556 1.00 92.19 85 GLY A N 1
ATOM 726 C CA . GLY A 1 85 ? 1.112 9.579 3.162 1.00 92.19 85 GLY A CA 1
ATOM 727 C C . GLY A 1 85 ? -0.272 9.605 2.518 1.00 92.19 85 GLY A C 1
ATOM 728 O O . GLY A 1 85 ? -1.262 10.021 3.111 1.00 92.19 85 GLY A O 1
ATOM 729 N N . ASN A 1 86 ? -0.318 9.103 1.286 1.00 94.50 86 ASN A N 1
ATOM 730 C CA . ASN A 1 86 ? -1.549 8.907 0.529 1.00 94.50 86 ASN A CA 1
ATOM 731 C C . ASN A 1 86 ? -1.766 7.420 0.245 1.00 94.50 86 ASN A C 1
ATOM 733 O O . ASN A 1 86 ? -0.809 6.641 0.181 1.00 94.50 86 ASN A O 1
ATOM 737 N N . VAL A 1 87 ? -3.015 7.053 -0.019 1.00 96.62 87 VAL A N 1
ATOM 738 C CA . VAL A 1 87 ? -3.400 5.735 -0.515 1.00 96.62 87 VAL A CA 1
ATOM 739 C C . VAL A 1 87 ? -3.435 5.765 -2.041 1.00 96.62 87 VAL A C 1
ATOM 741 O O . VAL A 1 87 ? -4.063 6.629 -2.651 1.00 96.62 87 VAL A O 1
ATOM 744 N N . LEU A 1 88 ? -2.734 4.822 -2.673 1.00 97.31 88 LEU A N 1
ATOM 745 C CA . LEU A 1 88 ? -2.634 4.724 -4.130 1.00 97.31 88 LEU A CA 1
ATOM 746 C C . LEU A 1 88 ? -3.567 3.628 -4.639 1.00 97.31 88 LEU A C 1
ATOM 748 O O . LEU A 1 88 ? -3.397 2.456 -4.299 1.00 97.31 88 LEU A O 1
ATOM 752 N N . ILE A 1 89 ? -4.520 3.994 -5.490 1.00 97.62 89 ILE A N 1
ATOM 753 C CA . ILE A 1 89 ? -5.476 3.056 -6.081 1.00 97.62 89 ILE A CA 1
ATOM 754 C C . ILE A 1 89 ? -5.027 2.692 -7.491 1.00 97.62 89 ILE A C 1
ATOM 756 O O . ILE A 1 89 ? -4.576 3.545 -8.258 1.00 97.62 89 ILE A O 1
ATOM 760 N N . SER A 1 90 ? -5.168 1.413 -7.838 1.00 96.19 90 SER A N 1
ATOM 761 C CA . SER A 1 90 ? -4.891 0.907 -9.178 1.00 96.19 90 SER A CA 1
ATOM 762 C C . SER A 1 90 ? -5.938 -0.093 -9.636 1.00 96.19 90 SER A C 1
ATOM 764 O O . SER A 1 90 ? -6.337 -0.988 -8.892 1.00 96.19 90 SER A O 1
ATOM 766 N N . ARG A 1 91 ? -6.332 0.053 -10.897 1.00 94.00 91 ARG A N 1
ATOM 767 C CA . ARG A 1 91 ? -7.121 -0.894 -11.686 1.00 94.00 91 ARG A CA 1
ATOM 768 C C . ARG A 1 91 ? -6.221 -1.803 -12.531 1.00 94.00 91 ARG A C 1
ATOM 770 O O . ARG A 1 91 ? -6.649 -2.880 -12.927 1.00 94.00 91 ARG A O 1
ATOM 777 N N . GLU A 1 92 ? -4.981 -1.383 -12.792 1.00 94.56 92 GLU A N 1
ATOM 778 C CA . GLU A 1 92 ? -3.971 -2.135 -13.545 1.00 94.56 92 GLU A CA 1
ATOM 779 C C . GLU A 1 92 ? -2.731 -2.375 -12.672 1.00 94.56 92 GLU A C 1
ATOM 781 O O . GLU A 1 92 ? -1.800 -1.563 -12.616 1.00 94.56 92 GLU A O 1
ATOM 786 N N . PHE A 1 93 ? -2.718 -3.522 -11.996 1.00 96.00 93 PHE A N 1
ATOM 787 C CA . PHE A 1 93 ? -1.614 -3.945 -11.140 1.00 96.00 93 PHE A CA 1
ATOM 788 C C . PHE A 1 93 ? -1.166 -5.370 -11.455 1.00 96.00 93 PHE A C 1
ATOM 790 O O . PHE A 1 93 ? -1.885 -6.133 -12.088 1.00 96.00 93 PHE A O 1
ATOM 797 N N . TYR A 1 94 ? 0.023 -5.732 -10.990 1.00 95.94 94 TYR A N 1
ATOM 798 C CA . TYR A 1 94 ? 0.653 -7.035 -11.161 1.00 95.94 94 TYR A CA 1
ATOM 799 C C . TYR A 1 94 ? 1.205 -7.446 -9.805 1.00 95.94 94 TYR A C 1
ATOM 801 O O . TYR A 1 94 ? 2.146 -6.825 -9.322 1.00 95.94 94 TYR A O 1
ATOM 809 N N . TYR A 1 95 ? 0.639 -8.470 -9.172 1.00 94.38 95 TYR A N 1
ATOM 810 C CA . TYR A 1 95 ? 1.148 -9.013 -7.915 1.00 94.38 95 TYR A CA 1
ATOM 811 C C . TYR A 1 95 ? 1.670 -10.432 -8.128 1.00 94.38 95 TYR A C 1
ATOM 813 O O . TYR A 1 95 ? 0.911 -11.401 -8.188 1.00 94.38 95 TYR A O 1
ATOM 821 N N . PHE A 1 96 ? 2.989 -10.555 -8.249 1.00 94.06 96 PHE A N 1
ATOM 822 C CA . PHE A 1 96 ? 3.664 -11.832 -8.469 1.00 94.06 96 PHE A CA 1
ATOM 823 C C . PHE A 1 96 ? 3.884 -12.600 -7.164 1.00 94.06 96 PHE A C 1
ATOM 825 O O . PHE A 1 96 ? 3.921 -13.832 -7.179 1.00 94.06 96 PHE A O 1
ATOM 832 N N . GLY A 1 97 ? 4.033 -11.897 -6.036 1.00 91.69 97 GLY A N 1
ATOM 833 C CA . GLY A 1 97 ? 4.248 -12.517 -4.728 1.00 91.69 97 GLY A CA 1
ATOM 834 C C . GLY A 1 97 ? 5.429 -13.497 -4.753 1.00 91.69 97 GLY A C 1
ATOM 835 O O . GLY A 1 97 ? 6.537 -13.142 -5.151 1.00 91.69 97 GLY A O 1
ATOM 836 N N . ARG A 1 98 ? 5.197 -14.760 -4.378 1.00 91.31 98 ARG A N 1
ATOM 837 C CA . ARG A 1 98 ? 6.209 -15.833 -4.435 1.00 91.31 98 ARG A CA 1
ATOM 838 C C . ARG A 1 98 ? 6.673 -16.199 -5.850 1.00 91.31 98 ARG A C 1
ATOM 840 O O . ARG A 1 98 ? 7.715 -16.824 -5.997 1.00 91.31 98 ARG A O 1
ATOM 847 N N . LYS A 1 99 ? 5.925 -15.810 -6.885 1.00 92.12 99 LYS A N 1
ATOM 848 C CA . LYS A 1 99 ? 6.290 -15.976 -8.301 1.00 92.12 99 LYS A CA 1
ATOM 849 C C . LYS A 1 99 ? 7.027 -14.751 -8.857 1.00 92.12 99 LYS A C 1
ATOM 851 O O . LYS A 1 99 ? 6.954 -14.504 -10.056 1.00 92.12 99 LYS A O 1
ATOM 856 N N . ALA A 1 100 ? 7.688 -13.967 -7.999 1.00 93.25 100 ALA A N 1
ATOM 857 C CA . ALA A 1 100 ? 8.442 -12.782 -8.399 1.00 93.25 100 ALA A CA 1
ATOM 858 C C . ALA A 1 100 ? 9.342 -13.076 -9.609 1.00 93.25 100 ALA A C 1
ATOM 860 O O . ALA A 1 100 ? 10.123 -14.036 -9.612 1.00 93.25 100 ALA A O 1
ATOM 861 N N . ILE A 1 101 ? 9.211 -12.249 -10.640 1.00 92.50 101 ILE A N 1
ATOM 862 C CA . ILE A 1 101 ? 9.842 -12.471 -11.942 1.00 92.50 101 ILE A CA 1
ATOM 863 C C . ILE A 1 101 ? 11.149 -11.702 -12.036 1.00 92.50 101 ILE A C 1
ATOM 865 O O . ILE A 1 101 ? 11.260 -10.602 -11.499 1.00 92.50 101 ILE A O 1
ATOM 869 N N . LYS A 1 102 ? 12.148 -12.265 -12.715 1.00 92.81 102 LYS A N 1
ATOM 870 C CA . LYS A 1 102 ? 13.418 -11.568 -12.932 1.00 92.81 102 LYS A CA 1
ATOM 871 C C . LYS A 1 102 ? 13.197 -10.395 -13.887 1.00 92.81 102 LYS A C 1
ATOM 873 O O . LYS A 1 102 ? 12.568 -10.564 -14.930 1.00 92.81 102 LYS A O 1
ATOM 878 N N . MET A 1 103 ? 13.725 -9.230 -13.531 1.00 91.38 103 MET A N 1
ATOM 879 C CA . MET A 1 103 ? 13.746 -8.088 -14.436 1.00 91.38 103 MET A CA 1
ATOM 880 C C . MET A 1 103 ? 14.692 -8.371 -15.618 1.00 91.38 103 MET A C 1
ATOM 882 O O . MET A 1 103 ? 15.769 -8.934 -15.395 1.00 91.38 103 MET A O 1
ATOM 886 N N . PRO A 1 104 ? 14.334 -7.996 -16.860 1.00 94.44 104 PRO A N 1
ATOM 887 C CA . PRO A 1 104 ? 15.216 -8.133 -18.007 1.00 94.44 104 PRO A CA 1
ATOM 888 C C . PRO A 1 104 ? 16.548 -7.434 -17.756 1.00 94.44 104 PRO A C 1
ATOM 890 O O . PRO A 1 104 ? 16.583 -6.296 -17.286 1.00 94.44 104 PRO A O 1
ATOM 893 N N . GLU A 1 105 ? 17.644 -8.111 -18.096 1.00 94.00 105 GLU A N 1
ATOM 894 C CA . GLU A 1 105 ? 18.996 -7.613 -17.830 1.00 94.00 105 GLU A CA 1
ATOM 895 C C . GLU A 1 105 ? 19.269 -6.219 -18.429 1.00 94.00 105 GLU A C 1
ATOM 897 O O . GLU A 1 105 ? 19.868 -5.404 -17.726 1.00 94.00 105 GLU A O 1
ATOM 902 N N . PRO A 1 106 ? 18.796 -5.869 -19.647 1.00 93.69 106 PRO A N 1
ATOM 903 C CA . PRO A 1 106 ? 18.988 -4.519 -20.183 1.00 93.69 106 PRO A CA 1
ATOM 904 C C . PRO A 1 106 ? 18.380 -3.427 -19.289 1.00 93.69 106 PRO A C 1
ATOM 906 O O . PRO A 1 106 ? 19.052 -2.452 -18.956 1.00 93.69 106 PRO A O 1
ATOM 909 N N . ILE A 1 107 ? 17.143 -3.634 -18.825 1.00 92.81 107 ILE A N 1
ATOM 910 C CA . ILE A 1 107 ? 16.421 -2.696 -17.952 1.00 92.81 107 ILE A CA 1
ATOM 911 C C . ILE A 1 107 ? 17.111 -2.607 -16.587 1.00 92.81 107 ILE A C 1
ATOM 913 O O . ILE A 1 107 ? 17.376 -1.520 -16.069 1.00 92.81 107 ILE A O 1
ATOM 917 N N . LEU A 1 108 ? 17.443 -3.763 -16.013 1.00 90.69 108 LEU A N 1
ATOM 918 C CA . LEU A 1 108 ? 18.111 -3.863 -14.721 1.00 90.69 108 LEU A CA 1
ATOM 919 C C . LEU A 1 108 ? 19.484 -3.175 -14.726 1.00 90.69 108 LEU A C 1
ATOM 921 O O . LEU A 1 108 ? 19.841 -2.495 -13.762 1.00 90.69 108 LEU A O 1
ATOM 925 N N . SER A 1 109 ? 20.247 -3.328 -15.810 1.00 91.62 109 SER A N 1
ATOM 926 C CA . SER A 1 109 ? 21.544 -2.678 -15.996 1.00 91.62 109 SER A CA 1
ATOM 927 C C . SER A 1 109 ? 21.404 -1.157 -16.021 1.00 91.62 109 SER A C 1
ATOM 929 O O . SER A 1 109 ? 22.146 -0.462 -15.323 1.00 91.62 109 SER A O 1
ATOM 931 N N . GLU A 1 110 ? 20.416 -0.621 -16.743 1.00 91.12 110 GLU A N 1
ATOM 932 C CA . GLU A 1 110 ? 20.170 0.824 -16.784 1.00 91.12 110 GLU A CA 1
ATOM 933 C C . GLU A 1 110 ? 19.730 1.393 -15.431 1.00 91.12 110 GLU A C 1
ATOM 935 O O . GLU A 1 110 ? 20.218 2.455 -15.034 1.00 91.12 110 GLU A O 1
ATOM 940 N N . LEU A 1 111 ? 18.900 0.669 -14.671 1.00 87.69 111 LEU A N 1
ATOM 941 C CA . LEU A 1 111 ? 18.557 1.040 -13.292 1.00 87.69 111 LEU A CA 1
ATOM 942 C C . LEU A 1 111 ? 19.796 1.078 -12.388 1.00 87.69 111 LEU A C 1
ATOM 944 O O . LEU A 1 111 ? 20.014 2.068 -11.683 1.00 87.69 111 LEU A O 1
ATOM 948 N N . LYS A 1 112 ? 20.643 0.040 -12.447 1.00 87.44 112 LYS A N 1
ATOM 949 C CA . LYS A 1 112 ? 21.892 -0.045 -11.671 1.00 87.44 112 LYS A CA 1
ATOM 950 C C . LYS A 1 112 ? 22.851 1.097 -12.027 1.00 87.44 112 LYS A C 1
ATOM 952 O O . LYS A 1 112 ? 23.355 1.760 -11.123 1.00 87.44 112 LYS A O 1
ATOM 957 N N . LYS A 1 113 ? 23.049 1.391 -13.319 1.00 87.94 113 LYS A N 1
ATOM 958 C CA . LYS A 1 113 ? 23.868 2.527 -13.799 1.00 87.94 113 LYS A CA 1
ATOM 959 C C . LYS A 1 113 ? 23.296 3.878 -13.388 1.00 87.94 113 LYS A C 1
ATOM 961 O O . LYS A 1 113 ? 24.047 4.812 -13.131 1.00 87.94 113 LYS A O 1
ATOM 966 N N . ALA A 1 114 ? 21.972 4.005 -13.356 1.00 84.50 114 ALA A N 1
ATOM 967 C CA . ALA A 1 114 ? 21.300 5.199 -12.862 1.00 84.50 114 ALA A CA 1
ATOM 968 C C . ALA A 1 114 ? 21.374 5.326 -11.332 1.00 84.50 114 ALA A C 1
ATOM 970 O O . ALA A 1 114 ? 20.898 6.319 -10.801 1.00 84.50 114 ALA A O 1
ATOM 971 N N . GLY A 1 115 ? 21.934 4.339 -10.623 1.00 80.88 115 GLY A N 1
ATOM 972 C CA . GLY A 1 115 ? 21.986 4.307 -9.165 1.00 80.88 115 GLY A CA 1
ATOM 973 C C . GLY A 1 115 ? 20.612 4.149 -8.513 1.00 80.88 115 GLY A C 1
ATOM 974 O O . GLY A 1 115 ? 20.492 4.349 -7.309 1.00 80.88 115 GLY A O 1
ATOM 975 N N . LEU A 1 116 ? 19.578 3.791 -9.277 1.00 76.25 116 LEU A N 1
ATOM 976 C CA . LEU A 1 116 ? 18.229 3.578 -8.767 1.00 76.25 116 LEU A CA 1
ATOM 977 C C . LEU A 1 116 ? 18.201 2.239 -8.026 1.00 76.25 116 LEU A C 1
ATOM 979 O O . LEU A 1 116 ? 18.184 1.168 -8.630 1.00 76.25 116 LEU A O 1
ATOM 983 N N . ARG A 1 117 ? 18.235 2.306 -6.694 1.00 71.06 117 ARG A N 1
ATOM 984 C CA . ARG A 1 117 ? 18.186 1.149 -5.787 1.00 71.06 117 ARG A CA 1
ATOM 985 C C . ARG A 1 117 ? 17.222 1.427 -4.638 1.00 71.06 117 ARG A C 1
ATOM 987 O O . ARG A 1 117 ? 16.829 2.571 -4.428 1.00 71.06 117 ARG A O 1
ATOM 994 N N . ASN A 1 118 ? 16.853 0.390 -3.886 1.00 62.53 118 ASN A N 1
ATOM 995 C CA . ASN A 1 118 ? 15.890 0.479 -2.780 1.00 62.53 118 ASN A CA 1
ATOM 996 C C . ASN A 1 118 ? 16.133 1.708 -1.886 1.00 62.53 118 ASN A C 1
ATOM 998 O O . ASN A 1 118 ? 17.167 1.806 -1.229 1.00 62.53 118 ASN A O 1
ATOM 1002 N N . GLY A 1 119 ? 15.179 2.645 -1.890 1.00 62.3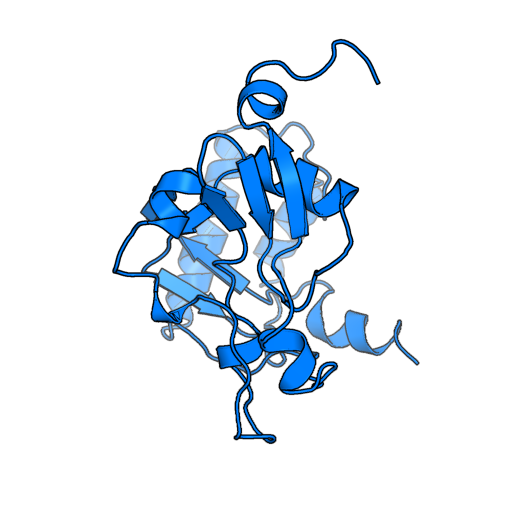8 119 GLY A N 1
ATOM 1003 C CA . GLY A 1 119 ? 15.197 3.859 -1.065 1.00 62.38 119 GLY A CA 1
ATOM 1004 C C . GLY A 1 119 ? 16.175 4.961 -1.495 1.00 62.38 119 GLY A C 1
ATOM 1005 O O . GLY A 1 119 ? 16.122 6.047 -0.932 1.00 62.38 119 GLY A O 1
ATOM 1006 N N . TYR A 1 120 ? 17.032 4.734 -2.496 1.00 73.19 120 TYR A N 1
ATOM 1007 C CA . TYR A 1 120 ? 18.000 5.722 -2.972 1.00 73.19 120 TYR A CA 1
ATOM 1008 C C . TYR A 1 120 ? 17.610 6.236 -4.357 1.00 73.19 120 TYR A C 1
ATOM 1010 O O . TYR A 1 120 ? 17.511 5.476 -5.323 1.00 73.19 120 TYR A O 1
ATOM 1018 N N . ARG A 1 121 ? 17.383 7.547 -4.442 1.00 70.94 121 ARG A N 1
ATOM 1019 C CA . ARG A 1 121 ? 16.986 8.246 -5.665 1.00 70.94 121 ARG A CA 1
ATOM 1020 C C . ARG A 1 121 ? 18.033 9.311 -5.983 1.00 70.94 121 ARG A C 1
ATOM 1022 O O . ARG A 1 121 ? 17.900 10.436 -5.505 1.00 70.94 121 ARG A O 1
ATOM 1029 N N . PRO A 1 122 ? 19.096 8.973 -6.728 1.00 81.25 122 PRO A N 1
ATOM 1030 C CA . PRO A 1 122 ? 20.016 9.988 -7.211 1.00 81.25 122 PRO A CA 1
ATOM 1031 C C . PRO A 1 122 ? 19.303 10.890 -8.220 1.00 81.25 122 PRO A C 1
ATOM 1033 O O . PRO A 1 122 ? 18.250 10.543 -8.765 1.00 81.25 122 PRO A O 1
ATOM 1036 N N . TYR A 1 123 ? 19.899 12.045 -8.503 1.00 84.81 123 TYR A N 1
ATOM 1037 C CA . TYR A 1 123 ? 19.450 12.842 -9.632 1.00 84.81 123 TYR A CA 1
ATOM 1038 C C . TYR A 1 123 ? 19.690 12.065 -10.932 1.00 84.81 123 TYR A C 1
ATOM 1040 O O . TYR A 1 123 ? 20.809 11.654 -11.238 1.00 84.81 123 TYR A O 1
ATOM 1048 N N .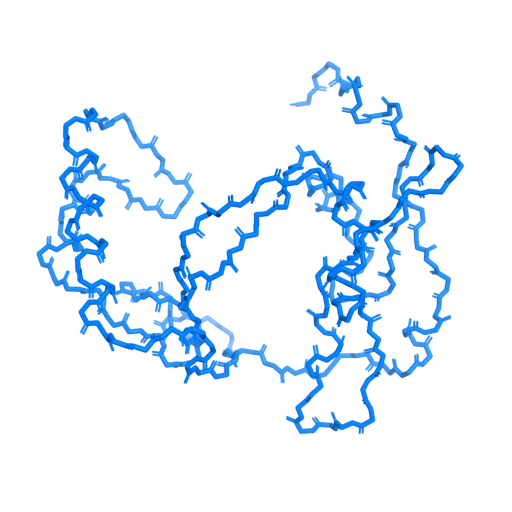 VAL A 1 124 ? 18.627 11.884 -11.709 1.00 84.19 124 VAL A N 1
ATOM 1049 C CA . VAL A 1 124 ? 18.660 11.275 -13.037 1.00 84.19 124 VAL A CA 1
ATOM 1050 C C . VAL A 1 124 ? 17.919 12.217 -13.973 1.00 84.19 124 VAL A C 1
ATOM 1052 O O . VAL A 1 124 ? 16.859 12.734 -13.620 1.00 84.19 124 VAL A O 1
ATOM 1055 N N . SER A 1 125 ? 18.464 12.459 -15.168 1.00 89.62 125 SER A N 1
ATOM 1056 C CA . SER A 1 125 ? 17.839 13.400 -16.096 1.00 89.62 125 SER A CA 1
ATOM 1057 C C . SER A 1 125 ? 16.407 12.960 -16.450 1.00 89.62 125 SER A C 1
ATOM 1059 O O . SER A 1 125 ? 16.161 11.759 -16.625 1.00 89.62 125 SER A O 1
ATOM 1061 N N . PRO A 1 126 ? 15.457 13.900 -16.627 1.00 91.50 126 PRO A N 1
ATOM 1062 C CA . PRO A 1 126 ? 14.070 13.560 -16.950 1.00 91.50 126 PRO A CA 1
ATOM 1063 C C . PRO A 1 126 ? 13.939 12.668 -18.188 1.00 91.50 126 PRO A C 1
ATOM 1065 O O . PRO A 1 126 ? 13.124 11.752 -18.217 1.00 91.50 126 PRO A O 1
ATOM 1068 N N . ARG A 1 127 ? 14.783 12.894 -19.205 1.00 92.56 127 ARG A N 1
ATOM 1069 C CA . ARG A 1 127 ? 14.838 12.056 -20.409 1.00 92.56 127 ARG A CA 1
ATOM 1070 C C . ARG A 1 127 ? 15.252 10.619 -20.085 1.00 92.56 127 ARG A C 1
ATOM 1072 O O . ARG A 1 127 ? 14.608 9.694 -20.563 1.00 92.56 127 ARG A O 1
ATOM 1079 N N . LYS A 1 128 ? 16.297 10.425 -19.275 1.00 88.69 128 LYS A N 1
ATOM 1080 C CA . LYS A 1 128 ? 16.763 9.081 -18.910 1.00 88.69 128 LYS A CA 1
ATOM 1081 C C . LYS A 1 128 ? 15.720 8.334 -18.075 1.00 88.69 128 LYS A C 1
ATOM 1083 O O . LYS A 1 128 ? 15.474 7.165 -18.344 1.00 88.69 128 LYS A O 1
ATOM 1088 N N . ILE A 1 129 ? 15.056 9.014 -17.136 1.00 89.44 129 ILE A N 1
ATOM 1089 C CA . ILE A 1 129 ? 13.946 8.424 -16.369 1.00 89.44 129 ILE A CA 1
ATOM 1090 C C . ILE A 1 129 ? 12.787 8.015 -17.276 1.00 89.44 129 ILE A C 1
ATOM 1092 O O . ILE A 1 129 ? 12.290 6.903 -17.133 1.00 89.44 129 ILE A O 1
ATOM 1096 N N . ARG A 1 130 ? 12.375 8.871 -18.222 1.00 92.06 130 ARG A N 1
ATOM 1097 C CA . ARG A 1 130 ? 11.291 8.536 -19.160 1.00 92.06 130 ARG A CA 1
ATOM 1098 C C . ARG A 1 130 ? 11.603 7.299 -19.995 1.00 92.06 130 ARG A C 1
ATOM 1100 O O . ARG A 1 130 ? 10.727 6.458 -20.140 1.00 92.06 130 ARG A O 1
ATOM 1107 N N . ASN A 1 131 ? 12.831 7.175 -20.492 1.00 93.25 131 ASN A N 1
ATOM 1108 C CA . ASN A 1 131 ? 13.233 6.018 -21.292 1.00 93.25 131 ASN A CA 1
ATOM 1109 C C . ASN A 1 131 ? 13.197 4.726 -20.463 1.00 93.25 131 ASN A C 1
ATOM 1111 O O . ASN A 1 131 ? 12.537 3.775 -20.856 1.00 93.25 131 ASN A O 1
ATOM 1115 N N . ILE A 1 132 ? 13.812 4.728 -19.273 1.00 91.44 132 ILE A N 1
ATOM 1116 C CA . ILE A 1 132 ? 13.795 3.555 -18.382 1.00 91.44 132 ILE A CA 1
ATOM 1117 C C . ILE A 1 132 ? 12.356 3.186 -17.989 1.00 91.44 132 ILE A C 1
ATOM 1119 O O . ILE A 1 132 ? 12.005 2.011 -17.936 1.00 91.44 132 ILE A O 1
ATOM 1123 N N . ALA A 1 133 ? 11.511 4.183 -17.710 1.00 91.88 133 ALA A N 1
ATOM 1124 C CA . ALA A 1 133 ? 10.111 3.952 -17.379 1.00 91.88 133 ALA A CA 1
ATOM 1125 C C . ALA A 1 133 ? 9.336 3.332 -18.552 1.00 91.88 133 ALA A C 1
ATOM 1127 O O . ALA A 1 133 ? 8.567 2.404 -18.321 1.00 91.88 133 ALA A O 1
ATOM 1128 N N . ALA A 1 134 ? 9.553 3.807 -19.783 1.00 95.19 134 ALA A N 1
ATOM 1129 C CA . ALA A 1 134 ? 8.940 3.235 -20.979 1.00 95.19 134 ALA A CA 1
ATOM 1130 C C . ALA A 1 134 ? 9.331 1.760 -21.153 1.00 95.19 134 ALA A C 1
ATOM 1132 O O . ALA A 1 134 ? 8.444 0.916 -21.247 1.00 95.19 134 ALA A O 1
ATOM 1133 N N . ASP A 1 135 ? 10.624 1.434 -21.044 1.00 95.00 135 ASP A N 1
ATOM 1134 C CA . ASP A 1 135 ? 11.108 0.052 -21.154 1.00 95.00 135 ASP A CA 1
ATOM 1135 C C . ASP A 1 135 ? 10.476 -0.869 -20.091 1.00 95.00 135 ASP A C 1
ATOM 1137 O O . ASP A 1 135 ? 10.085 -2.001 -20.381 1.00 95.00 135 ASP A O 1
ATOM 1141 N N . ILE A 1 136 ? 10.343 -0.385 -18.848 1.00 93.56 136 ILE A N 1
ATOM 1142 C CA . ILE A 1 136 ? 9.684 -1.123 -17.758 1.00 93.56 136 ILE A CA 1
ATOM 1143 C C . ILE A 1 136 ? 8.200 -1.346 -18.061 1.00 93.56 136 ILE A C 1
ATOM 1145 O O . ILE A 1 136 ? 7.698 -2.448 -17.836 1.00 93.56 136 ILE A O 1
ATOM 1149 N N . ILE A 1 137 ? 7.497 -0.313 -18.534 1.00 94.31 137 ILE A N 1
ATOM 1150 C CA . ILE A 1 137 ? 6.063 -0.369 -18.841 1.00 94.31 137 ILE A CA 1
ATOM 1151 C C . ILE A 1 137 ? 5.801 -1.352 -19.982 1.00 94.31 137 ILE A C 1
ATOM 1153 O O . ILE A 1 137 ? 4.932 -2.215 -19.843 1.00 94.31 137 ILE A O 1
ATOM 1157 N N . ASP A 1 138 ? 6.560 -1.255 -21.072 1.00 95.44 138 ASP A N 1
ATOM 1158 C CA . ASP A 1 138 ? 6.415 -2.125 -22.240 1.00 95.44 138 ASP A CA 1
ATOM 1159 C C . ASP A 1 138 ? 6.684 -3.582 -21.863 1.00 95.44 138 ASP A C 1
ATOM 1161 O O . ASP A 1 138 ? 5.889 -4.475 -22.175 1.00 95.44 138 ASP A O 1
ATOM 1165 N N . TRP A 1 139 ? 7.749 -3.826 -21.094 1.00 95.38 139 TRP A N 1
ATOM 1166 C CA . TRP A 1 139 ? 8.046 -5.157 -20.581 1.00 95.38 139 TRP A CA 1
ATOM 1167 C C . TRP A 1 139 ? 6.929 -5.705 -19.683 1.00 95.38 139 TRP A C 1
ATOM 1169 O O . TRP A 1 139 ? 6.465 -6.820 -19.916 1.00 95.38 139 TRP A O 1
ATOM 1179 N N . ILE A 1 140 ? 6.466 -4.955 -18.679 1.00 93.75 140 ILE A N 1
ATOM 1180 C CA . ILE A 1 140 ? 5.413 -5.425 -17.764 1.00 93.75 140 ILE A CA 1
ATOM 1181 C C . ILE A 1 140 ? 4.118 -5.738 -18.519 1.00 93.75 140 ILE A C 1
ATOM 1183 O O . ILE A 1 140 ? 3.506 -6.778 -18.275 1.00 93.75 140 ILE A O 1
ATOM 1187 N N . ARG A 1 141 ? 3.730 -4.889 -19.476 1.00 92.88 141 ARG A N 1
ATOM 1188 C CA . ARG A 1 141 ? 2.528 -5.104 -20.292 1.00 92.88 141 ARG A CA 1
ATOM 1189 C C . ARG A 1 141 ? 2.651 -6.324 -21.197 1.00 92.88 141 ARG A C 1
ATOM 1191 O O . ARG A 1 141 ? 1.665 -7.036 -21.379 1.00 92.88 141 ARG A O 1
ATOM 1198 N N . SER A 1 142 ? 3.855 -6.626 -21.691 1.00 93.94 142 SER A N 1
ATOM 1199 C CA . SER A 1 142 ? 4.112 -7.830 -22.494 1.00 93.94 142 SER A CA 1
ATOM 1200 C C . SER A 1 142 ? 3.819 -9.147 -21.757 1.00 93.94 142 SER A C 1
ATOM 1202 O O . SER A 1 142 ? 3.627 -10.178 -22.396 1.00 93.94 142 SER A O 1
ATOM 1204 N N . LEU A 1 143 ? 3.725 -9.131 -20.420 1.00 91.44 143 LEU A N 1
ATOM 1205 C CA . LEU A 1 143 ? 3.421 -10.321 -19.619 1.00 91.44 143 LEU A CA 1
ATOM 1206 C C . LEU A 1 143 ? 1.951 -10.762 -19.731 1.00 91.44 143 LEU A C 1
ATOM 1208 O O . LEU A 1 143 ? 1.618 -11.881 -19.338 1.00 91.44 143 LEU A O 1
ATOM 1212 N N . GLY A 1 144 ? 1.064 -9.889 -20.225 1.00 83.94 144 GLY A N 1
ATOM 1213 C CA . GLY A 1 144 ? -0.325 -10.186 -20.596 1.00 83.94 144 GLY A CA 1
ATOM 1214 C C . GLY A 1 144 ? -1.299 -10.508 -19.453 1.00 83.94 144 GLY A C 1
ATOM 1215 O O . GLY A 1 144 ? -2.508 -10.509 -19.670 1.00 83.94 144 GLY A O 1
ATOM 1216 N N . ARG A 1 145 ? -0.819 -10.777 -18.232 1.00 85.44 145 ARG A N 1
ATOM 1217 C CA . ARG A 1 145 ? -1.652 -11.084 -17.057 1.00 85.44 145 ARG A CA 1
ATOM 1218 C C . ARG A 1 145 ? -1.552 -9.983 -16.009 1.00 85.44 145 ARG A C 1
ATOM 1220 O O . ARG A 1 145 ? -0.482 -9.782 -15.447 1.00 85.44 145 ARG A O 1
ATOM 1227 N N . VAL A 1 146 ? -2.681 -9.346 -15.712 1.00 92.69 146 VAL A N 1
ATOM 1228 C CA . VAL A 1 146 ? -2.851 -8.371 -14.623 1.00 92.69 146 VAL A CA 1
ATOM 1229 C C . VAL A 1 146 ? -3.524 -9.019 -13.407 1.00 92.69 146 VAL A C 1
ATOM 1231 O O . VAL A 1 146 ? -4.160 -10.067 -13.513 1.00 92.69 146 VAL A O 1
ATOM 1234 N N . GLY A 1 147 ? -3.398 -8.389 -12.245 1.00 94.06 147 GLY A N 1
ATOM 1235 C CA . GLY A 1 147 ? -4.004 -8.790 -10.982 1.00 94.06 147 GLY A CA 1
ATOM 1236 C C . GLY A 1 147 ? -3.083 -9.631 -10.096 1.00 94.06 147 GLY A C 1
ATOM 1237 O O . GLY A 1 147 ? -1.860 -9.471 -10.080 1.00 94.06 147 GLY A O 1
ATOM 1238 N N . VAL A 1 148 ? -3.690 -10.530 -9.319 1.00 92.69 148 VAL A N 1
ATOM 1239 C CA . VAL A 1 148 ? -2.992 -11.448 -8.406 1.00 92.69 148 VAL A CA 1
ATOM 1240 C C . VAL A 1 148 ? -2.529 -12.690 -9.176 1.00 92.69 148 VAL A C 1
ATOM 1242 O O . VAL A 1 148 ? -3.336 -13.524 -9.572 1.00 92.69 148 VAL A O 1
ATOM 1245 N N . ILE A 1 149 ? -1.218 -12.817 -9.393 1.00 93.94 149 ILE A N 1
ATOM 1246 C CA . ILE A 1 149 ? -0.585 -13.868 -10.220 1.00 93.94 149 ILE A CA 1
ATOM 1247 C C . ILE A 1 149 ? 0.034 -14.971 -9.347 1.00 93.94 149 ILE A C 1
ATOM 1249 O O . ILE A 1 149 ? 0.094 -16.154 -9.723 1.00 93.94 149 ILE A O 1
ATOM 1253 N N . GLY A 1 150 ? 0.521 -14.588 -8.171 1.00 90.94 150 GLY A N 1
ATOM 1254 C CA . GLY A 1 150 ? 1.048 -15.499 -7.169 1.00 90.94 150 GLY A CA 1
ATOM 1255 C C . GLY A 1 150 ? 0.637 -15.082 -5.768 1.00 90.94 150 GLY A C 1
ATOM 1256 O O . GLY A 1 150 ? 0.305 -13.931 -5.508 1.00 90.94 150 GLY A O 1
ATOM 1257 N N . GLU A 1 151 ? 0.670 -16.047 -4.859 1.00 89.44 151 GLU A N 1
ATOM 1258 C CA . GLU A 1 151 ? 0.380 -15.798 -3.451 1.00 89.44 151 GLU A CA 1
ATOM 1259 C C . GLU A 1 151 ? 1.514 -15.019 -2.777 1.00 89.44 151 GLU A C 1
ATOM 1261 O O . GLU A 1 151 ? 2.669 -15.092 -3.222 1.00 89.44 151 GLU A O 1
ATOM 1266 N N . PRO A 1 152 ? 1.237 -14.355 -1.648 1.00 88.00 152 PRO A N 1
ATOM 1267 C CA . PRO A 1 152 ? 2.272 -13.719 -0.854 1.00 88.00 152 PRO A CA 1
ATOM 1268 C C . PRO A 1 152 ? 3.370 -14.700 -0.432 1.00 88.00 152 PRO A C 1
ATOM 1270 O O . PRO A 1 152 ? 3.116 -15.854 -0.086 1.00 88.00 152 PRO A O 1
ATOM 1273 N N . PHE A 1 153 ? 4.617 -14.226 -0.445 1.00 83.06 153 PHE A N 1
ATOM 1274 C CA . PHE A 1 153 ? 5.774 -15.039 -0.058 1.00 83.06 153 PHE A CA 1
ATOM 1275 C C . PHE A 1 153 ? 5.729 -15.454 1.420 1.00 83.06 153 PHE A C 1
ATOM 1277 O O . PHE A 1 153 ? 6.123 -16.561 1.779 1.00 83.06 153 PHE A O 1
ATOM 1284 N N . LEU A 1 154 ? 5.213 -14.572 2.277 1.00 79.81 154 LEU A N 1
ATOM 1285 C CA . LEU A 1 154 ? 4.983 -14.838 3.691 1.00 79.81 154 LEU A CA 1
ATOM 1286 C C . LEU A 1 154 ? 3.517 -14.579 4.015 1.00 79.81 154 LEU A C 1
ATOM 1288 O O . LEU A 1 154 ? 3.096 -13.433 4.147 1.00 79.81 154 LEU A O 1
ATOM 1292 N N . PHE A 1 155 ? 2.762 -15.662 4.177 1.00 78.25 155 PHE A N 1
ATOM 1293 C CA . PHE A 1 155 ? 1.345 -15.620 4.519 1.00 78.25 155 PHE A CA 1
ATOM 1294 C C . PHE A 1 155 ? 1.050 -16.543 5.701 1.00 78.25 155 PHE A C 1
ATOM 1296 O O . PHE A 1 155 ? 0.465 -17.609 5.561 1.00 78.25 155 PHE A O 1
ATOM 1303 N N . LYS A 1 156 ? 1.547 -16.170 6.885 1.00 82.12 156 LYS A N 1
ATOM 1304 C CA . LYS A 1 156 ? 1.297 -16.914 8.127 1.00 82.12 156 LYS A CA 1
ATOM 1305 C C . LYS A 1 156 ? 0.280 -16.164 8.975 1.00 82.12 156 LYS A C 1
ATOM 1307 O O . LYS A 1 156 ? 0.475 -14.968 9.210 1.00 82.12 156 LYS A O 1
ATOM 1312 N N . ARG A 1 157 ? -0.776 -16.852 9.425 1.00 86.00 157 ARG A N 1
ATOM 1313 C CA . ARG A 1 157 ? -1.703 -16.339 10.445 1.00 86.00 157 ARG A CA 1
ATOM 1314 C C . ARG A 1 157 ? -0.928 -16.042 11.727 1.00 86.00 157 ARG A C 1
ATOM 1316 O O . ARG A 1 157 ? -0.015 -16.784 12.088 1.00 86.00 157 ARG A O 1
ATOM 1323 N N . ARG A 1 158 ? -1.267 -14.924 12.366 1.00 85.06 158 ARG A N 1
ATOM 1324 C CA . ARG A 1 158 ? -0.605 -14.434 13.587 1.00 85.06 158 ARG A CA 1
ATOM 1325 C C . ARG A 1 158 ? -1.573 -14.205 14.736 1.00 85.06 158 ARG A C 1
ATOM 1327 O O . ARG A 1 158 ? -1.170 -14.334 15.882 1.00 85.06 158 ARG A O 1
ATOM 1334 N N . TYR A 1 159 ? -2.809 -13.852 14.406 1.00 90.56 159 TYR A N 1
ATOM 1335 C CA . TYR A 1 159 ? -3.813 -13.381 15.344 1.00 90.56 159 TYR A CA 1
ATOM 1336 C C . TYR A 1 159 ? -5.037 -14.300 15.317 1.00 90.56 159 TYR A C 1
ATOM 1338 O O . TYR A 1 159 ? -5.285 -14.983 14.316 1.00 90.56 159 TYR A O 1
ATOM 1346 N N . ASN A 1 160 ? -5.746 -14.353 16.441 1.00 92.81 160 ASN A N 1
ATOM 1347 C CA . ASN A 1 160 ? -7.015 -15.055 16.607 1.00 92.81 160 ASN A CA 1
ATOM 1348 C C . ASN A 1 160 ? -8.191 -14.109 16.305 1.00 92.81 160 ASN A C 1
ATOM 1350 O O . ASN A 1 160 ? -7.986 -12.950 15.958 1.00 92.81 160 ASN A O 1
ATOM 1354 N N . GLU A 1 161 ? -9.412 -14.625 16.407 1.00 94.88 161 GLU A N 1
ATOM 1355 C CA . GLU A 1 161 ? -10.646 -13.858 16.202 1.00 94.88 161 GLU A CA 1
ATOM 1356 C C . GLU A 1 161 ? -10.794 -12.713 17.209 1.00 94.88 161 GLU A C 1
ATOM 1358 O O . GLU A 1 161 ? -10.957 -11.571 16.796 1.00 94.88 161 GLU A O 1
ATOM 1363 N N . GLU A 1 162 ? -10.571 -12.996 18.496 1.00 96.06 162 GLU A N 1
ATOM 1364 C CA . GLU A 1 162 ? -10.608 -12.018 19.595 1.00 96.06 162 GLU A CA 1
ATOM 1365 C C . GLU A 1 162 ? -9.738 -10.779 19.328 1.00 96.06 162 GLU A C 1
ATOM 1367 O O . GLU A 1 162 ? -10.129 -9.654 19.624 1.00 96.06 162 GLU A O 1
ATOM 1372 N N . PHE A 1 163 ? -8.567 -10.950 18.704 1.00 95.56 163 PHE A N 1
ATOM 1373 C CA . PHE A 1 163 ? -7.747 -9.815 18.292 1.00 95.56 163 PHE A CA 1
ATOM 1374 C C . PHE A 1 163 ? -8.471 -8.906 17.294 1.00 95.56 163 PHE A C 1
ATOM 1376 O O . PHE A 1 163 ? -8.410 -7.689 17.439 1.00 95.56 163 PHE A O 1
ATOM 1383 N N . PHE A 1 164 ? -9.141 -9.465 16.284 1.00 94.94 164 PHE A N 1
ATOM 1384 C CA . PHE A 1 164 ? -9.862 -8.666 15.288 1.00 94.94 164 PHE A CA 1
ATOM 1385 C C . PHE A 1 164 ? -11.119 -7.993 15.851 1.00 94.94 164 PHE A C 1
ATOM 1387 O O . PHE A 1 164 ? -11.573 -7.008 15.276 1.00 94.94 164 PHE A O 1
ATOM 1394 N N . GLU A 1 165 ? -11.634 -8.489 16.974 1.00 94.12 165 GLU A N 1
ATOM 1395 C CA . GLU A 1 165 ? -12.749 -7.905 17.728 1.00 94.12 165 GLU A CA 1
ATOM 1396 C C . GLU A 1 165 ? -12.294 -6.901 18.798 1.00 94.12 165 GLU A C 1
ATOM 1398 O O . GLU A 1 165 ? -13.126 -6.251 19.427 1.00 94.12 165 GLU A O 1
ATOM 1403 N N . SER A 1 166 ? -10.982 -6.757 19.015 1.00 94.56 166 SER A N 1
ATOM 1404 C CA . SER A 1 166 ? -10.458 -5.830 20.015 1.00 94.56 166 SER A CA 1
ATOM 1405 C C . SER A 1 166 ? -10.691 -4.362 19.645 1.00 94.56 166 SER A C 1
ATOM 1407 O O . SER A 1 166 ? -10.816 -3.994 18.474 1.00 94.56 166 SER A O 1
ATOM 1409 N N . GLU A 1 167 ? -10.717 -3.512 20.672 1.00 94.44 167 GLU A N 1
ATOM 1410 C CA . GLU A 1 167 ? -10.902 -2.071 20.511 1.00 94.44 167 GLU A CA 1
ATOM 1411 C C . GLU A 1 167 ? -9.847 -1.462 19.573 1.00 94.44 167 GLU A C 1
ATOM 1413 O O . GLU A 1 167 ? -8.651 -1.748 19.726 1.00 94.44 167 GLU A O 1
ATOM 1418 N N . PRO A 1 168 ? -10.252 -0.590 18.631 1.00 96.06 168 PRO A N 1
ATOM 1419 C CA . PRO A 1 168 ? -9.328 0.162 17.797 1.00 96.06 168 PRO A CA 1
ATOM 1420 C C . PRO A 1 168 ? -8.373 1.036 18.617 1.00 96.06 168 PRO A C 1
ATOM 1422 O O . PRO A 1 168 ? -8.739 1.678 19.600 1.00 96.06 168 PRO A O 1
ATOM 1425 N N . MET A 1 169 ? -7.125 1.124 18.167 1.00 96.06 169 MET A N 1
ATOM 1426 C CA . MET A 1 169 ? -6.087 1.899 18.836 1.00 96.06 169 MET A CA 1
ATOM 1427 C C . MET A 1 169 ? -6.170 3.361 18.428 1.00 96.06 169 MET A C 1
ATOM 1429 O O . MET A 1 169 ? -6.080 3.676 17.244 1.00 96.06 169 MET A O 1
ATOM 1433 N N . PHE A 1 170 ? -6.222 4.262 19.407 1.00 96.44 170 PHE A N 1
ATOM 1434 C CA . PHE A 1 170 ? -5.984 5.681 19.166 1.00 96.44 170 PHE A CA 1
ATOM 1435 C C . PHE A 1 170 ? -4.549 5.921 18.668 1.00 96.44 170 PHE A C 1
ATOM 1437 O O . PHE A 1 170 ? -3.572 5.543 19.325 1.00 96.44 170 PHE A O 1
ATOM 1444 N N . VAL A 1 171 ? -4.419 6.588 17.522 1.00 95.50 171 VAL A N 1
ATOM 1445 C CA . VAL A 1 171 ? -3.131 6.919 16.902 1.00 95.50 171 VAL A CA 1
ATOM 1446 C C . VAL A 1 171 ? -2.749 8.363 17.223 1.00 95.50 171 VAL A C 1
ATOM 1448 O O . VAL A 1 171 ? -1.743 8.593 17.902 1.00 95.50 171 VAL A O 1
ATOM 1451 N N . CYS A 1 172 ? -3.548 9.332 16.771 1.00 95.56 172 CYS A N 1
ATOM 1452 C CA . CYS A 1 172 ? -3.347 10.760 17.020 1.00 95.56 172 CYS A CA 1
ATOM 1453 C C . CYS A 1 172 ? -4.617 11.579 16.756 1.00 95.56 172 CYS A C 1
ATOM 1455 O O . CYS A 1 172 ? -5.552 11.097 16.123 1.00 95.56 172 CYS A O 1
ATOM 1457 N N . GLU A 1 173 ? -4.614 12.834 17.197 1.00 96.62 173 GLU A N 1
ATOM 1458 C CA . GLU A 1 173 ? -5.570 13.857 16.751 1.00 96.62 173 GLU A CA 1
ATOM 1459 C C . GLU A 1 173 ? -5.296 14.229 15.274 1.00 96.62 173 GLU A C 1
ATOM 1461 O O . GLU A 1 173 ? -4.145 14.168 14.824 1.00 96.62 173 GLU A O 1
ATOM 1466 N N . ASP A 1 174 ? -6.322 14.604 14.508 1.00 94.88 174 ASP A N 1
ATOM 1467 C CA . ASP A 1 174 ? -6.209 14.988 13.088 1.00 94.88 174 ASP A CA 1
ATOM 1468 C C . ASP A 1 174 ? -5.355 16.254 12.916 1.00 94.88 174 ASP A C 1
ATOM 1470 O O . ASP A 1 174 ? -4.521 16.353 12.012 1.00 94.88 174 ASP A O 1
ATOM 1474 N N . GLU A 1 175 ? -5.473 17.198 13.850 1.00 90.75 175 GLU A N 1
ATOM 1475 C CA . GLU A 1 175 ? -4.725 18.456 13.862 1.00 90.75 175 GLU A CA 1
ATOM 1476 C C . GLU A 1 175 ? -3.208 18.224 13.958 1.00 90.75 175 GLU A C 1
ATOM 1478 O O . GLU A 1 175 ? -2.414 18.979 13.389 1.00 90.75 175 GLU A O 1
ATOM 1483 N N . ALA A 1 176 ? -2.782 17.139 14.617 1.00 85.44 176 ALA A N 1
ATOM 1484 C CA . ALA A 1 176 ? -1.369 16.790 14.761 1.00 85.44 176 ALA A CA 1
ATOM 1485 C C . ALA A 1 176 ? -0.703 16.399 13.425 1.00 85.44 176 ALA A C 1
ATOM 1487 O O . ALA A 1 176 ? 0.526 16.442 13.309 1.00 85.44 176 ALA A O 1
ATOM 1488 N N . LEU A 1 177 ? -1.491 16.027 12.409 1.00 83.00 177 LEU A N 1
ATOM 1489 C CA . LEU A 1 177 ? -0.998 15.742 11.059 1.00 83.00 177 LEU A CA 1
ATOM 1490 C C . LEU A 1 177 ? -0.901 17.006 10.196 1.00 83.00 177 LEU A C 1
ATOM 1492 O O . LEU A 1 177 ? -0.043 17.076 9.316 1.00 83.00 177 LEU A O 1
ATOM 1496 N N . GLN A 1 178 ? -1.731 18.016 10.470 1.00 69.19 178 GLN A N 1
ATOM 1497 C CA . GLN A 1 178 ? -1.745 19.291 9.742 1.00 69.19 178 GLN A CA 1
ATOM 1498 C C . GLN A 1 178 ? -0.598 20.220 10.171 1.00 69.19 178 GLN A C 1
ATOM 1500 O O . GLN A 1 178 ? -0.128 21.052 9.389 1.00 69.19 178 GLN A O 1
ATOM 1505 N N . HIS A 1 179 ? -0.111 20.069 11.405 1.00 60.25 179 HIS A N 1
ATOM 1506 C CA . HIS A 1 179 ? 0.992 20.847 11.968 1.00 60.25 179 HIS A CA 1
ATOM 1507 C C . HIS A 1 179 ? 2.081 19.920 12.523 1.00 60.25 179 HIS A C 1
ATOM 1509 O O . HIS A 1 179 ? 2.176 19.743 13.739 1.00 60.25 179 HIS A O 1
ATOM 1515 N N . PRO A 1 180 ? 2.926 19.314 11.663 1.00 54.47 180 PRO A N 1
ATOM 1516 C CA . PRO A 1 180 ? 4.012 18.479 12.155 1.00 54.47 180 PRO A CA 1
ATOM 1517 C C . PRO A 1 180 ? 4.906 19.315 13.089 1.00 54.47 180 PRO A C 1
ATOM 1519 O O . PRO A 1 180 ? 5.238 20.455 12.738 1.00 54.47 180 PRO A O 1
ATOM 1522 N N . PRO A 1 181 ? 5.305 18.792 14.266 1.00 47.06 181 PRO A N 1
ATOM 1523 C CA . PRO A 1 181 ? 6.206 19.511 15.156 1.00 47.06 181 PRO A CA 1
ATOM 1524 C C . PRO A 1 181 ? 7.458 19.916 14.375 1.00 47.06 181 PRO A C 1
ATOM 1526 O O . PRO A 1 181 ? 8.069 19.100 13.679 1.00 47.06 181 PRO A O 1
ATOM 1529 N N . ARG A 1 182 ? 7.801 21.208 14.433 1.00 38.59 182 ARG A N 1
ATOM 1530 C CA . ARG A 1 182 ? 9.006 21.731 13.790 1.00 38.59 182 ARG A CA 1
ATOM 1531 C C . ARG A 1 182 ? 10.218 21.126 14.501 1.00 38.59 182 ARG A C 1
ATOM 1533 O O . ARG A 1 182 ? 10.551 21.557 15.597 1.00 38.59 182 ARG A O 1
ATOM 1540 N N . GLY A 1 183 ? 10.868 20.165 13.850 1.00 49.22 183 GLY A N 1
ATOM 1541 C CA . GLY A 1 183 ? 12.163 19.623 14.259 1.00 49.22 183 GLY A CA 1
ATOM 1542 C C . GLY A 1 183 ? 12.088 18.268 14.960 1.00 49.22 183 GLY A C 1
ATOM 1543 O O . GLY A 1 183 ? 11.682 18.175 16.116 1.00 49.22 183 GLY A O 1
ATOM 1544 N N . ALA A 1 184 ? 12.551 17.240 14.250 1.00 34.53 184 ALA A N 1
ATOM 1545 C CA . ALA A 1 184 ? 13.242 16.073 14.787 1.00 34.53 184 ALA A CA 1
ATOM 1546 C C . ALA A 1 184 ? 14.324 15.680 13.774 1.00 34.53 184 ALA A C 1
ATOM 1548 O O . ALA A 1 184 ? 14.004 15.703 12.561 1.00 34.53 184 ALA A O 1
#